Protein AF-A0A965MT21-F1 (afdb_monomer_lite)

Radius of gyration: 46.54 Å; chains: 1; bounding box: 89×91×134 Å

Structure (mmCIF, N/CA/C/O backbone):
data_AF-A0A965MT21-F1
#
_entry.id   AF-A0A965MT21-F1
#
loop_
_atom_site.group_PDB
_atom_site.id
_atom_site.type_symbol
_atom_site.label_atom_id
_atom_site.label_alt_id
_atom_site.label_comp_id
_atom_site.label_asym_id
_atom_site.label_entity_id
_atom_site.label_seq_id
_atom_site.pdbx_PDB_ins_code
_atom_site.Cartn_x
_atom_site.Cartn_y
_atom_site.Cartn_z
_atom_site.occupancy
_atom_site.B_iso_or_equiv
_atom_site.auth_seq_id
_atom_site.auth_comp_id
_atom_site.auth_asym_id
_atom_site.auth_atom_id
_atom_site.pdbx_PDB_model_num
ATOM 1 N N . MET A 1 1 ? 8.706 -25.242 -20.017 1.00 60.00 1 MET A N 1
ATOM 2 C CA . MET A 1 1 ? 10.142 -25.584 -19.906 1.00 60.00 1 MET A CA 1
ATOM 3 C C . MET A 1 1 ? 10.644 -25.049 -18.579 1.00 60.00 1 MET A C 1
ATOM 5 O O . MET A 1 1 ? 10.344 -23.902 -18.275 1.00 60.00 1 MET A O 1
ATOM 9 N N . SER A 1 2 ? 11.317 -25.863 -17.765 1.00 84.12 2 SER A N 1
ATOM 10 C CA . SER A 1 2 ? 11.878 -25.395 -16.492 1.00 84.12 2 SER A CA 1
ATOM 11 C C . SER A 1 2 ? 13.007 -24.391 -16.743 1.00 84.12 2 SER A C 1
ATOM 13 O O . SER A 1 2 ? 13.694 -24.459 -17.763 1.00 84.12 2 SER A O 1
ATOM 15 N N . THR A 1 3 ? 13.220 -23.467 -15.808 1.00 81.44 3 THR A N 1
ATOM 16 C CA . THR A 1 3 ? 14.327 -22.494 -15.850 1.00 81.44 3 THR A CA 1
ATOM 17 C C . THR A 1 3 ? 15.685 -23.184 -16.013 1.00 81.44 3 THR A C 1
ATOM 19 O O . THR A 1 3 ? 16.523 -22.728 -16.786 1.00 81.44 3 THR A O 1
ATOM 22 N N . ALA A 1 4 ? 15.857 -24.353 -15.390 1.00 80.88 4 ALA A N 1
ATOM 23 C CA . ALA A 1 4 ? 17.034 -25.205 -15.547 1.00 80.88 4 ALA A CA 1
ATOM 24 C C . ALA A 1 4 ? 17.259 -25.678 -16.998 1.00 80.88 4 ALA A C 1
ATOM 26 O O . ALA A 1 4 ? 18.392 -25.681 -17.475 1.00 80.88 4 ALA A O 1
ATOM 27 N N . ALA A 1 5 ? 16.192 -26.025 -17.727 1.00 85.69 5 ALA A N 1
ATOM 28 C CA . ALA A 1 5 ? 16.299 -26.452 -19.122 1.00 85.69 5 ALA A CA 1
ATOM 29 C C . ALA A 1 5 ? 16.728 -25.299 -20.047 1.00 85.69 5 ALA A C 1
ATOM 31 O O . ALA A 1 5 ? 17.501 -25.511 -20.976 1.00 85.69 5 ALA A O 1
ATOM 32 N N . ILE A 1 6 ? 16.273 -24.073 -19.771 1.00 84.56 6 ILE A N 1
ATOM 33 C CA . ILE A 1 6 ? 16.657 -22.883 -20.547 1.00 84.56 6 ILE A CA 1
ATOM 34 C C . ILE A 1 6 ? 18.143 -22.562 -20.329 1.00 84.56 6 ILE A C 1
ATOM 36 O O . ILE A 1 6 ? 18.872 -22.351 -21.296 1.00 84.56 6 ILE A O 1
ATOM 40 N N . ILE A 1 7 ? 18.611 -22.594 -19.077 1.00 88.06 7 ILE A N 1
ATOM 41 C CA . ILE A 1 7 ? 20.018 -22.330 -18.734 1.00 88.06 7 ILE A CA 1
ATOM 42 C C . ILE A 1 7 ? 20.950 -23.356 -19.398 1.00 88.06 7 ILE A C 1
ATOM 44 O O . ILE A 1 7 ? 21.974 -22.976 -19.965 1.00 88.06 7 ILE A O 1
ATOM 48 N N . ALA A 1 8 ? 20.577 -24.640 -19.392 1.00 91.38 8 ALA A N 1
ATOM 49 C CA . ALA A 1 8 ? 21.372 -25.697 -20.015 1.00 91.38 8 ALA A CA 1
ATOM 50 C C . ALA A 1 8 ? 21.534 -25.496 -21.533 1.00 91.38 8 ALA A C 1
ATOM 52 O O . ALA A 1 8 ? 22.636 -25.633 -22.062 1.00 91.38 8 ALA A O 1
ATOM 53 N N . ILE A 1 9 ? 20.460 -25.115 -22.232 1.00 91.62 9 ILE A N 1
ATOM 54 C CA . ILE A 1 9 ? 20.494 -24.875 -23.683 1.00 91.62 9 ILE A CA 1
ATOM 55 C C . ILE A 1 9 ? 21.405 -23.687 -24.019 1.00 91.62 9 ILE A C 1
ATOM 57 O O . ILE A 1 9 ? 22.224 -23.780 -24.935 1.00 91.62 9 ILE A O 1
ATOM 61 N N . VAL A 1 10 ? 21.308 -22.591 -23.260 1.00 90.50 10 VAL A N 1
ATOM 62 C CA . VAL A 1 10 ? 22.138 -21.395 -23.476 1.00 90.50 10 VAL A CA 1
ATOM 63 C C . VAL A 1 10 ? 23.619 -21.694 -23.227 1.00 90.50 10 VAL A C 1
ATOM 65 O O . VAL A 1 10 ? 24.468 -21.278 -24.017 1.00 90.50 10 VAL A O 1
ATOM 68 N N . ALA A 1 11 ? 23.940 -22.464 -22.183 1.00 92.38 11 ALA A N 1
ATOM 69 C CA . ALA A 1 11 ? 25.315 -22.859 -21.884 1.00 92.38 11 ALA A CA 1
ATOM 70 C C . ALA A 1 11 ? 25.928 -23.717 -23.005 1.00 92.38 11 ALA A C 1
ATOM 72 O O . ALA A 1 11 ? 27.050 -23.459 -23.439 1.00 92.38 11 ALA A O 1
ATOM 73 N N . ILE A 1 12 ? 25.177 -24.692 -23.526 1.00 93.12 12 ILE A N 1
ATOM 74 C CA . ILE A 1 12 ? 25.634 -25.549 -24.630 1.00 93.12 12 ILE A CA 1
ATOM 75 C C . ILE A 1 12 ? 25.856 -24.720 -25.900 1.00 93.12 12 ILE A C 1
ATOM 77 O O . ILE A 1 12 ? 26.895 -24.856 -26.548 1.00 93.12 12 ILE A O 1
ATOM 81 N N . ALA A 1 13 ? 24.928 -23.818 -26.233 1.00 93.19 13 ALA A N 1
ATOM 82 C CA . ALA A 1 13 ? 25.060 -22.949 -27.400 1.00 93.19 13 ALA A CA 1
ATOM 83 C C . ALA A 1 13 ? 26.314 -22.059 -27.322 1.00 93.19 13 ALA A C 1
ATOM 85 O O . ALA A 1 13 ? 27.030 -21.922 -28.315 1.00 93.19 13 ALA A O 1
ATOM 86 N N . ALA A 1 14 ? 26.623 -21.509 -26.143 1.00 92.62 14 ALA A N 1
ATOM 87 C CA . ALA A 1 14 ? 27.811 -20.684 -25.930 1.00 92.62 14 ALA A CA 1
ATOM 88 C C . ALA A 1 14 ? 29.120 -21.475 -26.109 1.00 92.62 14 ALA A C 1
ATOM 90 O O . ALA A 1 14 ? 30.053 -20.983 -26.744 1.00 92.62 14 ALA A O 1
ATOM 91 N N . VAL A 1 15 ? 29.181 -22.715 -25.610 1.00 93.94 15 VAL A N 1
ATOM 92 C CA . VAL A 1 15 ? 30.356 -23.590 -25.771 1.00 93.94 15 VAL A CA 1
ATOM 93 C C . VAL A 1 15 ? 30.574 -23.957 -27.239 1.00 93.94 15 VAL A C 1
ATOM 95 O O . VAL A 1 15 ? 31.701 -23.889 -27.729 1.00 93.94 15 VAL A O 1
ATOM 98 N N . VAL A 1 16 ? 29.503 -24.293 -27.962 1.00 94.38 16 VAL A N 1
ATOM 99 C CA . VAL A 1 16 ? 29.578 -24.632 -29.392 1.00 94.38 16 VAL A CA 1
ATOM 100 C C . VAL A 1 16 ? 30.053 -23.431 -30.213 1.00 94.38 16 VAL A C 1
ATOM 102 O O . VAL A 1 16 ? 30.950 -23.574 -31.042 1.00 94.38 16 VAL A O 1
ATOM 105 N N . LEU A 1 17 ? 29.524 -22.234 -29.947 1.00 92.56 17 LEU A N 1
ATOM 106 C CA . LEU A 1 17 ? 29.975 -21.000 -30.600 1.00 92.56 17 LEU A CA 1
ATOM 107 C C . LEU A 1 17 ? 31.445 -20.691 -30.299 1.00 92.56 17 LEU A C 1
ATOM 109 O O . LEU A 1 17 ? 32.203 -20.390 -31.220 1.00 92.56 17 LEU A O 1
ATOM 113 N N . GLY A 1 18 ? 31.868 -20.828 -29.039 1.00 91.69 18 GLY A N 1
ATOM 114 C CA . GLY A 1 18 ? 33.267 -20.659 -28.646 1.00 91.69 18 GLY A CA 1
ATOM 115 C C . GLY A 1 18 ? 34.199 -21.625 -29.382 1.00 91.69 18 GLY A C 1
ATOM 116 O O . GLY A 1 18 ? 35.224 -21.208 -29.921 1.00 91.69 18 GLY A O 1
ATOM 117 N N . ALA A 1 19 ? 33.811 -22.897 -29.492 1.00 90.19 19 ALA A N 1
ATOM 118 C CA . ALA A 1 19 ? 34.578 -23.902 -30.223 1.00 90.19 19 ALA A CA 1
ATOM 119 C C . ALA A 1 19 ? 34.688 -23.575 -31.723 1.00 90.19 19 ALA A C 1
ATOM 121 O O . ALA A 1 19 ? 35.772 -23.681 -32.296 1.00 90.19 19 ALA A O 1
ATOM 122 N N . ILE A 1 20 ? 33.603 -23.114 -32.357 1.00 89.56 20 ILE A N 1
ATOM 123 C CA . ILE A 1 20 ? 33.613 -22.706 -33.771 1.00 89.56 20 ILE A CA 1
ATOM 124 C C . ILE A 1 20 ? 34.568 -21.525 -33.991 1.00 89.56 20 ILE A C 1
ATOM 126 O O . ILE A 1 20 ? 35.358 -21.541 -34.938 1.00 89.56 20 ILE A O 1
ATOM 130 N N . VAL A 1 21 ? 34.551 -20.521 -33.111 1.00 88.69 21 VAL A N 1
ATOM 131 C CA . VAL A 1 21 ? 35.457 -19.363 -33.203 1.00 88.69 21 VAL A CA 1
ATOM 132 C C . VAL A 1 21 ? 36.919 -19.794 -33.052 1.00 88.69 21 VAL A C 1
ATOM 134 O O . VAL A 1 21 ? 37.765 -19.384 -33.844 1.00 88.69 21 VAL A O 1
ATOM 137 N N . VAL A 1 22 ? 37.236 -20.673 -32.100 1.00 83.56 22 VAL A N 1
ATOM 138 C CA . VAL A 1 22 ? 38.608 -21.178 -31.914 1.00 83.56 22 VAL A CA 1
ATOM 139 C C . VAL A 1 22 ? 39.080 -21.983 -33.129 1.00 83.56 22 VAL A C 1
ATOM 141 O O . VAL A 1 22 ? 40.189 -21.777 -33.616 1.00 83.56 22 VAL A O 1
ATOM 144 N N . VAL A 1 23 ? 38.237 -22.861 -33.678 1.00 82.50 23 VAL A N 1
ATOM 145 C CA . VAL A 1 23 ? 38.596 -23.688 -34.844 1.00 82.50 23 VAL A CA 1
ATOM 146 C C . VAL A 1 23 ? 38.789 -22.842 -36.106 1.00 82.50 23 VAL A C 1
ATOM 148 O O . VAL A 1 23 ? 39.703 -23.096 -36.893 1.00 82.50 23 VAL A O 1
ATOM 151 N N . THR A 1 24 ? 37.951 -21.826 -36.310 1.00 77.62 24 THR A N 1
ATOM 152 C CA . THR A 1 24 ? 38.040 -20.939 -37.482 1.00 77.62 24 THR A CA 1
ATOM 153 C C . THR A 1 24 ? 39.238 -19.993 -37.402 1.00 77.62 24 THR A C 1
ATOM 155 O O . THR A 1 24 ? 39.913 -19.790 -38.410 1.00 77.62 24 THR A O 1
ATOM 158 N N . THR A 1 25 ? 39.565 -19.482 -36.213 1.00 74.50 25 THR A N 1
ATOM 159 C CA . THR A 1 25 ? 40.727 -18.599 -36.004 1.00 74.50 25 THR A CA 1
ATOM 160 C C . THR A 1 25 ? 42.055 -19.358 -36.019 1.00 74.50 25 THR A C 1
ATOM 162 O O . THR A 1 25 ? 43.031 -18.867 -36.586 1.00 74.50 25 THR A O 1
ATOM 165 N N . ALA A 1 26 ? 42.103 -20.592 -35.504 1.00 70.19 26 ALA A N 1
ATOM 166 C CA . ALA A 1 26 ? 43.306 -21.427 -35.549 1.00 70.19 26 ALA A CA 1
ATOM 167 C C . ALA A 1 26 ? 43.759 -21.740 -36.989 1.00 70.19 26 ALA A C 1
ATOM 169 O O . ALA A 1 26 ? 44.959 -21.769 -37.270 1.00 70.19 26 ALA A O 1
ATOM 170 N N . ARG A 1 27 ? 42.812 -21.900 -37.926 1.00 63.53 27 ARG A N 1
ATOM 171 C CA . ARG A 1 27 ? 43.091 -22.183 -39.347 1.00 63.53 27 ARG A CA 1
ATOM 172 C C . ARG A 1 27 ? 43.711 -21.017 -40.128 1.00 63.53 27 ARG A C 1
ATOM 174 O O . ARG A 1 27 ? 44.218 -21.247 -41.218 1.00 63.53 27 ARG A O 1
ATOM 181 N N . GLN A 1 28 ? 43.701 -19.790 -39.607 1.00 59.22 28 GLN A N 1
ATOM 182 C CA . GLN A 1 28 ? 44.255 -18.621 -40.310 1.00 59.22 28 GLN A CA 1
ATOM 183 C C . GLN A 1 28 ? 45.739 -18.344 -40.006 1.00 59.22 28 GLN A C 1
ATOM 185 O O . GLN A 1 28 ? 46.295 -17.371 -40.509 1.00 59.22 28 GLN A O 1
ATOM 190 N N . THR A 1 29 ? 46.414 -19.182 -39.210 1.00 56.38 29 THR A N 1
ATOM 191 C CA . THR A 1 29 ? 47.774 -18.883 -38.717 1.00 56.38 29 THR A CA 1
ATOM 192 C C . THR A 1 29 ? 48.935 -19.326 -39.622 1.00 56.38 29 THR A C 1
ATOM 194 O O . THR A 1 29 ? 50.094 -19.167 -39.236 1.00 56.38 29 THR A O 1
ATOM 197 N N . ASP A 1 30 ? 48.672 -19.781 -40.851 1.00 56.00 30 ASP A N 1
ATOM 198 C CA . ASP A 1 30 ? 49.710 -20.271 -41.779 1.00 56.00 30 ASP A CA 1
ATOM 199 C C . ASP A 1 30 ? 50.610 -19.182 -42.404 1.00 56.00 30 ASP A C 1
ATOM 201 O O . ASP A 1 30 ? 51.514 -19.498 -43.178 1.00 56.00 30 ASP A O 1
ATOM 205 N N . VAL A 1 31 ? 50.439 -17.903 -42.048 1.00 58.56 31 VAL A N 1
ATOM 206 C CA . VAL A 1 31 ? 51.314 -16.815 -42.518 1.00 58.56 31 VAL A CA 1
ATOM 207 C C . VAL A 1 31 ? 51.896 -16.052 -41.330 1.00 58.56 31 VAL A C 1
ATOM 209 O O . VAL A 1 31 ? 51.449 -14.968 -40.962 1.00 58.56 31 VAL A O 1
ATOM 212 N N . ARG A 1 32 ? 52.921 -16.633 -40.699 1.00 56.41 32 ARG A N 1
ATOM 213 C CA . ARG A 1 32 ? 53.763 -15.920 -39.730 1.00 56.41 32 ARG A CA 1
ATOM 214 C C . ARG A 1 32 ? 54.901 -15.211 -40.463 1.00 56.41 32 ARG A C 1
ATOM 216 O O . ARG A 1 32 ? 55.914 -15.825 -40.779 1.00 56.41 32 ARG A O 1
ATOM 223 N N . GLY A 1 33 ? 54.726 -13.910 -40.675 1.00 57.09 33 GLY A N 1
ATOM 224 C CA . GLY A 1 33 ? 55.797 -12.982 -41.044 1.00 57.09 33 GLY A CA 1
ATOM 225 C C . GLY A 1 33 ? 55.883 -12.655 -42.535 1.00 57.09 33 GLY A C 1
ATOM 226 O O . GLY A 1 33 ? 55.754 -13.524 -43.398 1.00 57.09 33 GLY A O 1
ATOM 227 N N . ALA A 1 34 ? 56.134 -11.378 -42.831 1.00 48.72 34 ALA A N 1
ATOM 228 C CA . ALA A 1 34 ? 56.473 -10.909 -44.169 1.00 48.72 34 ALA A CA 1
ATOM 229 C C . ALA A 1 34 ? 57.743 -11.638 -44.649 1.00 48.72 34 ALA A C 1
ATOM 231 O O . ALA A 1 34 ? 58.830 -11.405 -44.128 1.00 48.72 34 ALA A O 1
ATOM 232 N N . GLY A 1 35 ? 57.580 -12.575 -45.590 1.00 61.88 35 GLY A N 1
ATOM 233 C CA . GLY A 1 35 ? 58.665 -13.385 -46.164 1.00 61.88 35 GLY A CA 1
ATOM 234 C C . GLY A 1 35 ? 58.489 -14.905 -46.045 1.00 61.88 35 GLY A C 1
ATOM 235 O O . GLY A 1 35 ? 59.203 -15.654 -46.713 1.00 61.88 35 GLY A O 1
ATOM 236 N N . ALA A 1 36 ? 57.530 -15.400 -45.256 1.00 66.31 36 ALA A N 1
ATOM 237 C CA . ALA A 1 36 ? 57.257 -16.835 -45.176 1.00 66.31 36 ALA A CA 1
ATOM 238 C C . ALA A 1 36 ? 56.254 -17.269 -46.262 1.00 66.31 36 ALA A C 1
ATOM 240 O O . ALA A 1 36 ? 55.045 -17.098 -46.123 1.00 66.31 36 ALA A O 1
ATOM 241 N N . LEU A 1 37 ? 56.757 -17.850 -47.357 1.00 71.88 37 LEU A N 1
ATOM 242 C CA . LEU A 1 37 ? 55.916 -18.493 -48.373 1.00 71.88 37 LEU A CA 1
ATOM 243 C C . LEU A 1 37 ? 55.268 -19.765 -47.806 1.00 71.88 37 LEU A C 1
ATOM 245 O O . LEU A 1 37 ? 55.940 -20.574 -47.156 1.00 71.88 37 LEU A O 1
ATOM 249 N N . SER A 1 38 ? 53.977 -19.963 -48.093 1.00 73.56 38 SER A N 1
ATOM 250 C CA . SER A 1 38 ? 53.234 -21.148 -47.651 1.00 73.56 38 SER A CA 1
ATOM 251 C C . SER A 1 38 ? 53.890 -22.445 -48.155 1.00 73.56 38 SER A C 1
ATOM 253 O O . SER A 1 38 ? 54.534 -22.472 -49.213 1.00 73.56 38 SER A O 1
ATOM 255 N N . ARG A 1 39 ? 53.717 -23.554 -47.416 1.00 72.50 39 ARG A N 1
ATOM 256 C CA . ARG A 1 39 ? 54.221 -24.881 -47.834 1.00 72.50 39 ARG A CA 1
ATOM 257 C C . ARG A 1 39 ? 53.724 -25.271 -49.225 1.00 72.50 39 ARG A C 1
ATOM 259 O O . ARG A 1 39 ? 54.474 -25.880 -49.986 1.00 72.50 39 ARG A O 1
ATOM 266 N N . GLU A 1 40 ? 52.498 -24.884 -49.557 1.00 77.94 40 GLU A N 1
ATOM 267 C CA . GLU A 1 40 ? 51.892 -25.159 -50.856 1.00 77.94 40 GLU A CA 1
ATOM 268 C C . GLU A 1 40 ? 52.565 -24.351 -51.972 1.00 77.94 40 GLU A C 1
ATOM 270 O O . GLU A 1 40 ? 52.894 -24.904 -53.022 1.00 77.94 40 GLU A O 1
ATOM 275 N N . THR A 1 41 ? 52.886 -23.078 -51.713 1.00 77.19 41 THR A N 1
ATOM 276 C CA . THR A 1 41 ? 53.641 -22.228 -52.646 1.00 77.19 41 THR A CA 1
ATOM 277 C C . THR A 1 41 ? 55.022 -22.819 -52.931 1.00 77.19 41 THR A C 1
ATOM 279 O O . THR A 1 41 ? 55.367 -23.010 -54.092 1.00 77.19 41 THR A O 1
ATOM 282 N N . ARG A 1 42 ? 55.777 -23.225 -51.897 1.00 76.81 42 ARG A N 1
ATOM 283 C CA . ARG A 1 42 ? 57.105 -23.854 -52.072 1.00 76.81 42 ARG A CA 1
ATOM 284 C C . ARG A 1 42 ? 57.051 -25.177 -52.838 1.00 76.81 42 ARG A C 1
ATOM 286 O O . ARG A 1 42 ? 57.968 -25.493 -53.592 1.00 76.81 42 ARG A O 1
ATOM 293 N N . LYS A 1 43 ? 56.000 -25.977 -52.643 1.00 79.50 43 LYS A N 1
ATOM 294 C CA . LYS A 1 43 ? 55.831 -27.266 -53.329 1.00 79.50 43 LYS A CA 1
ATOM 295 C C . LYS A 1 43 ? 55.517 -27.088 -54.816 1.00 79.50 43 LYS A C 1
ATOM 297 O O . LYS A 1 43 ? 55.994 -27.888 -55.619 1.00 79.50 43 LYS A O 1
ATOM 302 N N . ARG A 1 44 ? 54.737 -26.061 -55.177 1.00 77.38 44 ARG A N 1
ATOM 303 C CA . ARG A 1 44 ? 54.486 -25.704 -56.582 1.00 77.38 44 ARG A CA 1
ATOM 304 C C . ARG A 1 44 ? 55.735 -25.147 -57.251 1.00 77.38 44 ARG A C 1
ATOM 306 O O . ARG A 1 44 ? 56.059 -25.591 -58.343 1.00 77.38 44 ARG A O 1
ATOM 313 N N . ASP A 1 45 ? 56.462 -24.273 -56.561 1.00 76.00 45 ASP A N 1
ATOM 314 C CA . ASP A 1 45 ? 57.685 -23.658 -57.086 1.00 76.00 45 ASP A CA 1
ATOM 315 C C . ASP A 1 45 ? 58.782 -24.706 -57.335 1.00 76.00 45 ASP A C 1
ATOM 317 O O . ASP A 1 45 ? 59.409 -24.733 -58.385 1.00 76.00 45 ASP A O 1
ATOM 321 N N . ARG A 1 46 ? 58.914 -25.699 -56.441 1.00 76.19 46 ARG A N 1
ATOM 322 C CA . ARG A 1 46 ? 59.840 -26.833 -56.625 1.00 76.19 46 ARG A CA 1
ATOM 323 C C . ARG A 1 46 ? 59.516 -27.714 -57.840 1.00 76.19 46 ARG A C 1
ATOM 325 O O . ARG A 1 46 ? 60.386 -28.443 -58.306 1.00 76.19 46 ARG A O 1
ATOM 332 N N . LYS A 1 47 ? 58.267 -27.705 -58.311 1.00 69.88 47 LYS A N 1
ATOM 333 C CA . LYS A 1 47 ? 57.832 -28.449 -59.503 1.00 69.88 47 LYS A CA 1
ATOM 334 C C . LYS A 1 47 ? 57.859 -27.601 -60.775 1.00 69.88 47 LYS A C 1
ATOM 336 O O . LYS A 1 47 ? 57.699 -28.164 -61.854 1.00 69.88 47 LYS A O 1
ATOM 341 N N . ALA A 1 48 ? 58.041 -26.286 -60.665 1.00 68.69 48 ALA A N 1
ATOM 342 C CA . ALA A 1 48 ? 58.122 -25.405 -61.815 1.00 68.69 48 ALA A CA 1
ATOM 343 C C . ALA A 1 48 ? 59.494 -25.565 -62.482 1.00 68.69 48 ALA A C 1
ATOM 345 O O . ALA A 1 48 ? 60.529 -25.218 -61.919 1.00 68.69 48 ALA A O 1
ATOM 346 N N . THR A 1 49 ? 59.514 -26.121 -63.690 1.00 63.56 49 THR A N 1
ATOM 347 C CA . THR A 1 49 ? 60.710 -26.145 -64.537 1.00 63.56 49 THR A CA 1
ATOM 348 C C . THR A 1 49 ? 60.745 -24.825 -65.300 1.00 63.56 49 THR A C 1
ATOM 350 O O . THR A 1 49 ? 60.025 -24.648 -66.280 1.00 63.56 49 THR A O 1
ATOM 353 N N . VAL A 1 50 ? 61.518 -23.854 -64.808 1.00 61.66 50 VAL A N 1
ATOM 354 C CA . VAL A 1 50 ? 61.709 -22.571 -65.499 1.00 61.66 50 VAL A CA 1
ATOM 355 C C . VAL A 1 50 ? 62.622 -22.820 -66.700 1.00 61.66 50 VAL A C 1
ATOM 357 O O . VAL A 1 50 ? 63.800 -23.125 -66.533 1.00 61.66 50 VAL A O 1
ATOM 360 N N . GLY A 1 51 ? 62.071 -22.745 -67.911 1.00 59.97 51 GLY A N 1
ATOM 361 C CA . GLY A 1 51 ? 62.848 -22.848 -69.145 1.00 59.97 51 GLY A CA 1
ATOM 362 C C . GLY A 1 51 ? 63.752 -21.627 -69.333 1.00 59.97 51 GLY A C 1
ATOM 363 O O . GLY A 1 51 ? 63.293 -20.490 -69.228 1.00 59.97 51 GLY A O 1
ATOM 364 N N . THR A 1 52 ? 65.026 -21.861 -69.653 1.00 59.56 52 THR A N 1
ATOM 365 C CA . THR A 1 52 ? 66.097 -20.855 -69.827 1.00 59.56 52 THR A CA 1
ATOM 366 C C . THR A 1 52 ? 65.907 -19.917 -71.031 1.00 59.56 52 THR A C 1
ATOM 368 O O . THR A 1 52 ? 66.807 -19.163 -71.378 1.00 59.56 52 THR A O 1
ATOM 371 N N . THR A 1 53 ? 64.757 -19.967 -71.702 1.00 59.94 53 THR A N 1
ATOM 372 C CA . THR A 1 53 ? 64.440 -19.172 -72.900 1.00 59.94 53 THR A CA 1
ATOM 373 C C . THR A 1 53 ? 63.584 -17.944 -72.605 1.00 59.94 53 THR A C 1
ATOM 375 O O . THR A 1 53 ? 63.193 -17.239 -73.530 1.00 59.94 53 THR A O 1
ATOM 378 N N . THR A 1 54 ? 63.258 -17.688 -71.338 1.00 63.72 54 THR A N 1
ATOM 379 C CA . THR A 1 54 ? 62.447 -16.531 -70.943 1.00 63.72 54 THR A CA 1
ATOM 380 C C . THR A 1 54 ? 63.358 -15.496 -70.310 1.00 63.72 54 THR A C 1
ATOM 382 O O . THR A 1 54 ? 64.064 -15.822 -69.355 1.00 63.72 54 THR A O 1
ATOM 385 N N . ALA A 1 55 ? 63.343 -14.277 -70.855 1.00 66.75 55 ALA A N 1
ATOM 386 C CA . ALA A 1 55 ? 64.176 -13.179 -70.385 1.00 66.75 55 ALA A CA 1
ATOM 387 C C . ALA A 1 55 ? 64.061 -13.033 -68.864 1.00 66.75 55 ALA A C 1
ATOM 389 O O . ALA A 1 55 ? 62.957 -13.043 -68.305 1.00 66.75 55 ALA A O 1
ATOM 390 N N . THR A 1 56 ? 65.199 -12.931 -68.183 1.00 73.56 56 THR A N 1
ATOM 391 C CA . THR A 1 56 ? 65.191 -12.737 -66.732 1.00 73.56 56 THR A CA 1
ATOM 392 C C . THR A 1 56 ? 64.508 -11.408 -66.402 1.00 73.56 56 THR A C 1
ATOM 394 O O . THR A 1 56 ? 64.556 -10.468 -67.191 1.00 73.56 56 THR A O 1
ATOM 397 N N . GLY A 1 57 ? 63.872 -11.277 -65.231 1.00 68.88 57 GLY A N 1
ATOM 398 C CA . GLY A 1 57 ? 63.225 -10.008 -64.847 1.00 68.88 57 GLY A CA 1
ATOM 399 C C . GLY A 1 57 ? 64.171 -8.802 -64.956 1.00 68.88 57 GLY A C 1
ATOM 400 O O . GLY A 1 57 ? 63.748 -7.718 -65.333 1.00 68.88 57 GLY A O 1
ATOM 401 N N . ARG A 1 58 ? 65.477 -9.024 -64.751 1.00 71.69 58 ARG A N 1
ATOM 402 C CA . ARG A 1 58 ? 66.541 -8.039 -64.994 1.00 71.69 58 ARG A CA 1
ATOM 403 C C . ARG A 1 58 ? 66.744 -7.685 -66.466 1.00 71.69 58 ARG A C 1
ATOM 405 O O . ARG A 1 58 ? 66.998 -6.526 -66.758 1.00 71.69 58 ARG A O 1
ATOM 412 N N . GLU A 1 59 ? 66.662 -8.647 -67.377 1.00 71.94 59 GLU A N 1
ATOM 413 C CA . GLU A 1 59 ? 66.732 -8.395 -68.822 1.00 71.94 59 GLU A CA 1
ATOM 414 C C . GLU A 1 59 ? 65.495 -7.652 -69.323 1.00 71.94 59 GLU A C 1
ATOM 416 O O . GLU A 1 59 ? 65.618 -6.783 -70.178 1.00 71.94 59 GLU A O 1
ATOM 421 N N . VAL A 1 60 ? 64.318 -7.932 -68.755 1.00 71.62 60 VAL A N 1
ATOM 422 C CA . VAL A 1 60 ? 63.087 -7.190 -69.063 1.00 71.62 60 VAL A CA 1
ATOM 423 C C . VAL A 1 60 ? 63.176 -5.751 -68.549 1.00 71.62 60 VAL A C 1
ATOM 425 O O . VAL A 1 60 ? 62.838 -4.824 -69.279 1.00 71.62 60 VAL A O 1
ATOM 428 N N . GLU A 1 61 ? 63.692 -5.541 -67.335 1.00 68.88 61 GLU A N 1
ATOM 429 C CA . GLU A 1 61 ? 63.936 -4.200 -66.784 1.00 68.88 61 GLU A CA 1
ATOM 430 C C . GLU A 1 61 ? 65.012 -3.436 -67.577 1.00 68.88 61 GLU A C 1
ATOM 432 O O . GLU A 1 61 ? 64.848 -2.248 -67.844 1.00 68.88 61 GLU A O 1
ATOM 437 N N . ALA A 1 62 ? 66.080 -4.112 -68.019 1.00 71.50 62 ALA A N 1
ATOM 438 C CA . ALA A 1 62 ? 67.126 -3.522 -68.859 1.00 71.50 62 ALA A CA 1
ATOM 439 C C . ALA A 1 62 ? 66.647 -3.225 -70.293 1.00 71.50 62 ALA A C 1
ATOM 441 O O . ALA A 1 62 ? 67.068 -2.242 -70.896 1.00 71.50 62 ALA A O 1
ATOM 442 N N . ALA A 1 63 ? 65.739 -4.035 -70.845 1.00 67.75 63 ALA A N 1
ATOM 443 C CA . ALA A 1 63 ? 65.088 -3.750 -72.123 1.00 67.75 63 ALA A CA 1
ATOM 444 C C . ALA A 1 63 ? 64.074 -2.599 -72.004 1.00 67.75 63 ALA A C 1
ATOM 446 O O . ALA A 1 63 ? 63.907 -1.824 -72.941 1.00 67.75 63 ALA A O 1
ATOM 447 N N . ALA A 1 64 ? 63.425 -2.458 -70.844 1.00 63.22 64 ALA A N 1
ATOM 448 C CA . ALA A 1 64 ? 62.507 -1.364 -70.545 1.00 63.22 64 ALA A CA 1
ATOM 449 C C . ALA A 1 64 ? 63.221 -0.054 -70.155 1.00 63.22 64 ALA A C 1
ATOM 451 O O . ALA A 1 64 ? 62.589 1.002 -70.166 1.00 63.22 64 ALA A O 1
ATOM 452 N N . SER A 1 65 ? 64.529 -0.080 -69.857 1.00 62.72 65 SER A N 1
ATOM 453 C CA . SER A 1 65 ? 65.309 1.105 -69.465 1.00 62.72 65 SER A CA 1
ATOM 454 C C . SER A 1 65 ? 65.716 2.016 -70.633 1.00 62.72 65 SER A C 1
ATOM 456 O O . SER A 1 65 ? 66.617 2.844 -70.492 1.00 62.72 65 SER A O 1
ATOM 458 N N . THR A 1 66 ? 65.083 1.894 -71.801 1.00 63.62 66 THR A N 1
ATOM 459 C CA . THR A 1 66 ? 65.223 2.868 -72.891 1.00 63.62 66 THR A CA 1
ATOM 460 C C . THR A 1 66 ? 64.652 4.228 -72.483 1.00 63.62 66 THR A C 1
ATOM 462 O O . THR A 1 66 ? 63.478 4.355 -72.152 1.00 63.62 66 THR A O 1
ATOM 465 N N . THR A 1 67 ? 65.475 5.275 -72.571 1.00 60.88 67 THR A N 1
ATOM 466 C CA . THR A 1 67 ? 65.154 6.682 -72.251 1.00 60.88 67 THR A CA 1
ATOM 467 C C . THR A 1 67 ? 64.182 7.356 -73.226 1.00 60.88 67 THR A C 1
ATOM 469 O O . THR A 1 67 ? 63.853 8.533 -73.066 1.00 60.88 67 THR A O 1
ATOM 472 N N . THR A 1 68 ? 63.673 6.636 -74.224 1.00 65.12 68 THR A N 1
ATOM 473 C CA . THR A 1 68 ? 62.616 7.119 -75.115 1.00 65.12 68 THR A CA 1
ATOM 474 C C . THR A 1 68 ? 61.259 6.950 -74.446 1.00 65.12 68 THR A C 1
ATOM 476 O O . THR A 1 68 ? 60.550 5.969 -74.667 1.00 65.12 68 THR A O 1
ATOM 479 N N . LEU A 1 69 ? 60.890 7.930 -73.622 1.00 63.00 69 LEU A N 1
ATOM 480 C CA . LEU A 1 69 ? 59.513 8.112 -73.174 1.00 63.00 69 LEU A CA 1
ATOM 481 C C . LEU A 1 69 ? 58.625 8.318 -74.407 1.00 63.00 69 LEU A C 1
ATOM 483 O O . LEU A 1 69 ? 58.610 9.398 -75.000 1.00 63.00 69 LEU A O 1
ATOM 487 N N . VAL A 1 70 ? 57.868 7.291 -74.793 1.00 66.75 70 VAL A N 1
ATOM 488 C CA . VAL A 1 70 ? 56.736 7.472 -75.702 1.00 66.75 70 VAL A CA 1
ATOM 489 C C . VAL A 1 70 ? 55.751 8.370 -74.964 1.00 66.75 70 VAL A C 1
ATOM 491 O O . VAL A 1 70 ? 55.079 7.938 -74.028 1.00 66.75 70 VAL A O 1
ATOM 494 N N . LYS A 1 71 ? 55.711 9.653 -75.336 1.00 66.69 71 LYS A N 1
ATOM 495 C CA . LYS A 1 71 ? 54.717 10.591 -74.819 1.00 66.69 71 LYS A CA 1
ATOM 496 C C . LYS A 1 71 ? 53.356 10.047 -75.235 1.00 66.69 71 LYS A C 1
ATOM 498 O O . LYS A 1 71 ? 53.015 10.097 -76.415 1.00 66.69 71 LYS A O 1
ATOM 503 N N . ALA A 1 72 ? 52.619 9.485 -74.278 1.00 68.81 72 ALA A N 1
ATOM 504 C CA . ALA A 1 72 ? 51.245 9.069 -74.499 1.00 68.81 72 ALA A CA 1
ATOM 505 C C . ALA A 1 72 ? 50.502 10.241 -75.154 1.00 68.81 72 ALA A C 1
ATOM 507 O O . ALA A 1 72 ? 50.620 11.382 -74.690 1.00 68.81 72 ALA A O 1
ATOM 508 N N . ALA A 1 73 ? 49.817 9.973 -76.271 1.00 71.62 73 ALA A N 1
ATOM 509 C CA . ALA A 1 73 ? 49.002 10.980 -76.936 1.00 71.62 73 ALA A CA 1
ATOM 510 C C . ALA A 1 73 ? 48.084 11.628 -75.886 1.00 71.62 73 ALA A C 1
ATOM 512 O O . ALA A 1 73 ? 47.616 10.911 -74.996 1.00 71.62 73 ALA A O 1
ATOM 513 N N . PRO A 1 74 ? 47.874 12.957 -75.927 1.00 68.00 74 PRO A N 1
ATOM 514 C CA . PRO A 1 74 ? 47.050 13.635 -74.939 1.00 68.00 74 PRO A CA 1
ATOM 515 C C . PRO A 1 74 ? 45.652 13.018 -74.974 1.00 68.00 74 PRO A C 1
ATOM 517 O O . PRO A 1 74 ? 44.878 13.262 -75.894 1.00 68.00 74 PRO A O 1
ATOM 520 N N . ALA A 1 75 ? 45.362 12.161 -73.997 1.00 70.38 75 ALA A N 1
ATOM 521 C CA . ALA A 1 75 ? 44.028 11.645 -73.789 1.00 70.38 75 ALA A CA 1
ATOM 522 C C . ALA A 1 75 ? 43.197 12.824 -73.296 1.00 70.38 75 ALA A C 1
ATOM 524 O O . ALA A 1 75 ? 43.506 13.423 -72.263 1.00 70.38 75 ALA A O 1
ATOM 525 N N . GLU A 1 76 ? 42.192 13.194 -74.081 1.00 71.94 76 GLU A N 1
ATOM 526 C CA . GLU A 1 76 ? 41.220 14.207 -73.707 1.00 71.94 76 GLU A CA 1
ATOM 527 C C . GLU A 1 76 ? 40.634 13.796 -72.353 1.00 71.94 76 GLU A C 1
ATOM 529 O O . GLU A 1 76 ? 40.119 12.685 -72.198 1.00 71.94 76 GLU A O 1
ATOM 534 N N . VAL A 1 77 ? 40.826 14.635 -71.333 1.00 71.12 77 VAL A N 1
ATOM 535 C CA . VAL A 1 77 ? 40.383 14.331 -69.972 1.00 71.12 77 VAL A CA 1
ATOM 536 C C . VAL A 1 77 ? 38.863 14.303 -70.006 1.00 71.12 77 VAL A C 1
ATOM 538 O O . VAL A 1 77 ? 38.220 15.351 -69.975 1.00 71.12 77 VAL A O 1
ATOM 541 N N . ALA A 1 78 ? 38.291 13.104 -70.117 1.00 76.31 78 ALA A N 1
ATOM 542 C CA . ALA A 1 78 ? 36.852 12.937 -70.076 1.00 76.31 78 ALA A CA 1
ATOM 543 C C . ALA A 1 78 ? 36.344 13.558 -68.763 1.00 76.31 78 ALA A C 1
ATOM 545 O O . ALA A 1 78 ? 36.860 13.209 -67.691 1.00 76.31 78 ALA A O 1
ATOM 546 N N . PRO A 1 79 ? 35.383 14.498 -68.814 1.00 78.12 79 PRO A N 1
ATOM 547 C CA . PRO A 1 79 ? 34.848 15.096 -67.605 1.00 78.12 79 PRO A CA 1
ATOM 548 C C . PRO A 1 79 ? 34.243 13.980 -66.755 1.00 78.12 79 PRO A C 1
ATOM 550 O O . PRO A 1 79 ? 33.409 13.207 -67.226 1.00 78.12 79 PRO A O 1
ATOM 553 N N . PHE A 1 80 ? 34.701 13.866 -65.508 1.00 79.69 80 PHE A N 1
ATOM 554 C CA . PHE A 1 80 ? 34.162 12.887 -64.575 1.00 79.69 80 PHE A CA 1
ATOM 555 C C . PHE A 1 80 ? 32.684 13.198 -64.333 1.00 79.69 80 PHE A C 1
ATOM 557 O O . PHE A 1 80 ? 32.341 14.155 -63.638 1.00 79.69 80 PHE A O 1
ATOM 564 N N . VAL A 1 81 ? 31.808 12.382 -64.912 1.00 78.12 81 VAL A N 1
ATOM 565 C CA . VAL A 1 81 ? 30.384 12.395 -64.598 1.00 78.12 81 VAL A CA 1
ATOM 566 C C . VAL A 1 81 ? 30.201 11.489 -63.390 1.00 78.12 81 VAL A C 1
ATOM 568 O O . VAL A 1 81 ? 30.493 10.293 -63.456 1.00 78.12 81 VAL A O 1
ATOM 571 N N . ALA A 1 82 ? 29.771 12.064 -62.266 1.00 76.75 82 ALA A N 1
ATOM 572 C CA . ALA A 1 82 ? 29.446 11.273 -61.089 1.00 76.75 82 ALA A CA 1
ATOM 573 C C . ALA A 1 82 ? 28.374 10.239 -61.480 1.00 76.75 82 ALA A C 1
ATOM 575 O O . ALA A 1 82 ? 27.362 10.635 -62.063 1.00 76.75 82 ALA A O 1
ATOM 576 N N . PRO A 1 83 ? 28.580 8.939 -61.198 1.00 75.50 83 PRO A N 1
ATOM 577 C CA . PRO A 1 83 ? 27.566 7.940 -61.496 1.00 75.50 83 PRO A CA 1
ATOM 578 C C . PRO A 1 83 ? 26.279 8.285 -60.742 1.00 75.50 83 PRO A C 1
ATOM 580 O O . PRO A 1 83 ? 26.339 8.803 -59.620 1.00 75.50 83 PRO A O 1
ATOM 583 N N . ASP A 1 84 ? 25.129 8.033 -61.367 1.00 74.88 84 ASP A N 1
ATOM 584 C CA . ASP A 1 84 ? 23.840 8.345 -60.763 1.00 74.88 84 ASP A CA 1
ATOM 585 C C . ASP A 1 84 ? 23.676 7.624 -59.404 1.00 74.88 84 ASP A C 1
ATOM 587 O O . ASP A 1 84 ? 24.262 6.569 -59.127 1.00 74.88 84 ASP A O 1
ATOM 591 N N . ALA A 1 85 ? 22.932 8.244 -58.487 1.00 69.62 85 ALA A N 1
ATOM 592 C CA . ALA A 1 85 ? 22.799 7.735 -57.121 1.00 69.62 85 ALA A CA 1
ATOM 593 C C . ALA A 1 85 ? 22.070 6.377 -57.058 1.00 69.62 85 ALA A C 1
ATOM 595 O O . ALA A 1 85 ? 22.229 5.635 -56.086 1.00 69.62 85 ALA A O 1
ATOM 596 N N . GLU A 1 86 ? 21.297 6.046 -58.092 1.00 67.44 86 GLU A N 1
ATOM 597 C CA . GLU A 1 86 ? 20.468 4.845 -58.186 1.00 67.44 86 GLU A CA 1
ATOM 598 C C . GLU A 1 86 ? 21.288 3.622 -58.643 1.00 67.44 86 GLU A C 1
ATOM 600 O O . GLU A 1 86 ? 21.078 2.523 -58.131 1.00 67.44 86 GLU A O 1
ATOM 605 N N . ALA A 1 87 ? 22.307 3.814 -59.483 1.00 64.38 87 ALA A N 1
ATOM 606 C CA . ALA A 1 87 ? 23.256 2.804 -59.947 1.00 64.38 87 ALA A CA 1
ATOM 607 C C . ALA A 1 87 ? 24.340 2.489 -58.906 1.00 64.38 87 ALA A C 1
ATOM 609 O O . ALA A 1 87 ? 24.834 1.362 -58.844 1.00 64.38 87 ALA A O 1
ATOM 610 N N . ILE A 1 88 ? 24.713 3.458 -58.058 1.00 65.75 88 ILE A N 1
ATOM 611 C CA . ILE A 1 88 ? 25.680 3.243 -56.964 1.00 65.75 88 ILE A CA 1
ATOM 612 C C . ILE A 1 88 ? 25.048 2.452 -55.804 1.00 65.75 88 ILE A C 1
ATOM 614 O O . ILE A 1 88 ? 25.764 1.759 -55.072 1.00 65.75 88 ILE A O 1
ATOM 618 N N . GLY A 1 89 ? 23.726 2.542 -55.614 1.00 79.88 89 GLY A N 1
ATOM 619 C CA . GLY A 1 89 ? 23.008 1.863 -54.534 1.00 79.88 89 GLY A CA 1
ATOM 620 C C . GLY A 1 89 ? 23.617 2.163 -53.158 1.00 79.88 89 GLY A C 1
ATOM 621 O O . GLY A 1 89 ? 23.574 3.291 -52.664 1.00 79.88 89 GLY A O 1
ATOM 622 N N . VAL A 1 90 ? 24.218 1.153 -52.515 1.00 81.31 90 VAL A N 1
ATOM 623 C CA . VAL A 1 90 ? 24.937 1.325 -51.241 1.00 81.31 90 VAL A CA 1
ATOM 624 C C . VAL A 1 90 ? 26.441 1.417 -51.483 1.00 81.31 90 VAL A C 1
ATOM 626 O O . VAL A 1 90 ? 27.124 0.414 -51.688 1.00 81.31 90 VAL A O 1
ATOM 629 N N . SER A 1 91 ? 26.993 2.626 -51.374 1.00 87.25 91 SER A N 1
ATOM 630 C CA . SER A 1 91 ? 28.444 2.813 -51.425 1.00 87.25 91 SER A CA 1
ATOM 631 C C . SER A 1 91 ? 29.142 2.143 -50.232 1.00 87.25 91 SER A C 1
ATOM 633 O O . SER A 1 91 ? 28.598 2.068 -49.128 1.00 87.25 91 SER A O 1
ATOM 635 N N . ARG A 1 92 ? 30.399 1.712 -50.416 1.00 88.06 92 ARG A N 1
ATOM 636 C CA . ARG A 1 92 ? 31.213 1.095 -49.345 1.00 88.06 92 ARG A CA 1
ATOM 637 C C . ARG A 1 92 ? 31.256 1.958 -48.077 1.00 88.06 92 ARG A C 1
ATOM 639 O O . ARG A 1 92 ? 31.133 1.440 -46.974 1.00 88.06 92 ARG A O 1
ATOM 646 N N . ARG A 1 93 ? 31.373 3.283 -48.229 1.00 89.25 93 ARG A N 1
ATOM 647 C CA . ARG A 1 93 ? 31.365 4.240 -47.107 1.00 89.25 93 ARG A CA 1
ATOM 648 C C . ARG A 1 93 ? 30.012 4.276 -46.397 1.00 89.25 93 ARG A C 1
ATOM 650 O O . ARG A 1 93 ? 29.977 4.278 -45.172 1.00 89.25 93 ARG A O 1
ATOM 657 N N . MET A 1 94 ? 28.906 4.256 -47.147 1.00 89.44 94 MET A N 1
ATOM 658 C CA . MET A 1 94 ? 27.568 4.174 -46.556 1.00 89.44 94 MET A CA 1
ATOM 659 C C . MET A 1 94 ? 27.359 2.860 -45.804 1.00 89.44 94 MET A C 1
ATOM 661 O O . MET A 1 94 ? 26.818 2.889 -44.702 1.00 89.44 94 MET A O 1
ATOM 665 N N . PHE A 1 95 ? 27.822 1.733 -46.353 1.00 92.94 95 PHE A N 1
ATOM 666 C CA . PHE A 1 95 ? 27.774 0.442 -45.668 1.00 92.94 95 PHE A CA 1
ATOM 667 C C . PHE A 1 95 ? 28.535 0.487 -44.337 1.00 92.94 95 PHE A C 1
ATOM 669 O O . PHE A 1 95 ? 27.953 0.184 -43.298 1.00 92.94 95 PHE A O 1
ATOM 676 N N . PHE A 1 96 ? 29.796 0.934 -44.340 1.00 95.31 96 PHE A N 1
ATOM 677 C CA . PHE A 1 96 ? 30.603 0.984 -43.118 1.00 95.31 96 PHE A CA 1
ATOM 678 C C . PHE A 1 96 ? 30.053 1.961 -42.074 1.00 95.31 96 PHE A C 1
ATOM 680 O O . PHE A 1 96 ? 29.998 1.609 -40.898 1.00 95.31 96 PHE A O 1
ATOM 687 N N . ASN A 1 97 ? 29.572 3.139 -42.479 1.00 94.88 97 ASN A N 1
ATOM 688 C CA . ASN A 1 97 ? 28.978 4.098 -41.543 1.00 94.88 97 ASN A CA 1
ATOM 689 C C . ASN A 1 97 ? 27.675 3.564 -40.932 1.00 94.88 97 ASN A C 1
ATOM 691 O O . ASN A 1 97 ? 27.476 3.672 -39.724 1.00 94.88 97 ASN A O 1
ATOM 695 N N . ARG A 1 98 ? 26.803 2.941 -41.738 1.00 95.25 98 ARG A N 1
ATOM 696 C CA . ARG A 1 98 ? 25.561 2.328 -41.240 1.00 95.25 98 ARG A CA 1
ATOM 697 C C . ARG A 1 98 ? 25.843 1.146 -40.319 1.00 95.25 98 ARG A C 1
ATOM 699 O O . ARG A 1 98 ? 25.189 1.029 -39.290 1.00 95.25 98 ARG A O 1
ATOM 706 N N . ALA A 1 99 ? 26.825 0.310 -40.651 1.00 96.25 99 ALA A N 1
ATOM 707 C CA . ALA A 1 99 ? 27.234 -0.806 -39.805 1.00 96.25 99 ALA A CA 1
ATOM 708 C C . ALA A 1 99 ? 27.818 -0.321 -38.469 1.00 96.25 99 ALA A C 1
ATOM 710 O O . ALA A 1 99 ? 27.425 -0.821 -37.419 1.00 96.25 99 ALA A O 1
ATOM 711 N N . ALA A 1 100 ? 28.699 0.685 -38.490 1.00 96.56 100 ALA A N 1
ATOM 712 C CA . ALA A 1 100 ? 29.304 1.244 -37.282 1.00 96.56 100 ALA A CA 1
ATOM 713 C C . ALA A 1 100 ? 28.258 1.884 -36.356 1.00 96.56 100 ALA A C 1
ATOM 715 O O . ALA A 1 100 ? 28.224 1.581 -35.163 1.00 96.56 100 ALA A O 1
ATOM 716 N N . VAL A 1 101 ? 27.363 2.713 -36.907 1.00 97.19 101 VAL A N 1
ATOM 717 C CA . VAL A 1 101 ? 26.268 3.324 -36.138 1.00 97.19 101 VAL A CA 1
ATOM 718 C C . VAL A 1 101 ? 25.300 2.256 -35.638 1.00 97.19 101 VAL A C 1
ATOM 720 O O . VAL A 1 101 ? 24.960 2.260 -34.463 1.00 97.19 101 VAL A O 1
ATOM 723 N N . GLY A 1 102 ? 24.910 1.299 -36.484 1.00 97.62 102 GLY A N 1
ATOM 724 C CA . GLY A 1 102 ? 24.005 0.216 -36.104 1.00 97.62 102 GLY A CA 1
ATOM 725 C C . GLY A 1 102 ? 24.548 -0.632 -34.954 1.00 97.62 102 GLY A C 1
ATOM 726 O O . GLY A 1 102 ? 23.831 -0.879 -33.987 1.00 97.62 102 GLY A O 1
ATOM 727 N N . MET A 1 103 ? 25.826 -1.017 -35.010 1.00 97.44 103 MET A N 1
ATOM 728 C CA . MET A 1 103 ? 26.488 -1.779 -33.944 1.00 97.44 103 MET A CA 1
ATOM 729 C C . MET A 1 103 ? 26.588 -0.970 -32.647 1.00 97.44 103 MET A C 1
ATOM 731 O O . MET A 1 103 ? 26.275 -1.487 -31.575 1.00 97.44 103 MET A O 1
ATOM 735 N N . MET A 1 104 ? 26.964 0.311 -32.733 1.00 97.81 104 MET A N 1
ATOM 736 C CA . MET A 1 104 ? 27.040 1.192 -31.565 1.00 97.81 104 MET A CA 1
ATOM 737 C C . MET A 1 104 ? 25.660 1.390 -30.923 1.00 97.81 104 MET A C 1
ATOM 739 O O . MET A 1 104 ? 25.507 1.225 -29.714 1.00 97.81 104 MET A O 1
ATOM 743 N N . SER A 1 105 ? 24.632 1.686 -31.720 1.00 98.19 105 SER A N 1
ATOM 744 C CA . SER A 1 105 ? 23.260 1.857 -31.239 1.00 98.19 105 SER A CA 1
ATOM 745 C C . SER A 1 105 ? 22.692 0.571 -30.644 1.00 98.19 105 SER A C 1
ATOM 747 O O . SER A 1 105 ? 22.048 0.632 -29.601 1.00 98.19 105 SER A O 1
ATOM 749 N N . ALA A 1 106 ? 22.959 -0.590 -31.249 1.00 97.81 106 ALA A N 1
ATOM 750 C CA . ALA A 1 106 ? 22.550 -1.877 -30.694 1.00 97.81 106 ALA A CA 1
ATOM 751 C C . ALA A 1 106 ? 23.214 -2.138 -29.333 1.00 97.81 106 ALA A C 1
ATOM 753 O O . ALA A 1 106 ? 22.535 -2.527 -28.384 1.00 97.81 106 ALA A O 1
ATOM 754 N N . SER A 1 107 ? 24.516 -1.855 -29.209 1.00 97.81 107 SER A N 1
ATOM 755 C CA . SER A 1 107 ? 25.251 -1.997 -27.947 1.00 97.81 107 SER A CA 1
ATOM 756 C C . SER A 1 107 ? 24.706 -1.070 -26.857 1.00 97.81 107 SER A C 1
ATOM 758 O O . SER A 1 107 ? 24.456 -1.511 -25.735 1.00 97.81 107 SER A O 1
ATOM 760 N N . LEU A 1 108 ? 24.490 0.210 -27.175 1.00 98.19 108 LEU A N 1
ATOM 761 C CA . LEU A 1 108 ? 23.941 1.184 -26.227 1.00 98.19 108 LEU A CA 1
ATOM 762 C C . LEU A 1 108 ? 22.488 0.867 -25.857 1.00 98.19 108 LEU A C 1
ATOM 764 O O . LEU A 1 108 ? 22.110 1.007 -24.696 1.00 98.19 108 LEU A O 1
ATOM 768 N N . GLY A 1 109 ? 21.688 0.396 -26.814 1.00 98.06 109 GLY A N 1
ATOM 769 C CA . GLY A 1 109 ? 20.310 -0.031 -26.585 1.00 98.06 109 GLY A CA 1
ATOM 770 C C . GLY A 1 109 ? 20.226 -1.243 -25.660 1.00 98.06 109 GLY A C 1
ATOM 771 O O . GLY A 1 109 ? 19.452 -1.228 -24.706 1.00 98.06 109 GLY A O 1
ATOM 772 N N . ALA A 1 110 ? 21.063 -2.261 -25.883 1.00 97.50 110 ALA A N 1
ATOM 773 C CA . ALA A 1 110 ? 21.129 -3.437 -25.019 1.00 97.50 110 ALA A CA 1
ATOM 774 C C . ALA A 1 110 ? 21.573 -3.075 -23.592 1.00 97.50 110 ALA A C 1
ATOM 776 O O . ALA A 1 110 ? 20.966 -3.528 -22.622 1.00 97.50 110 ALA A O 1
ATOM 777 N N . PHE A 1 111 ? 22.582 -2.211 -23.454 1.00 97.31 111 PHE A N 1
ATOM 778 C CA . PHE A 1 111 ? 23.021 -1.723 -22.147 1.00 97.31 111 PHE A CA 1
ATOM 779 C C . PHE A 1 111 ? 21.932 -0.902 -21.441 1.00 97.31 111 PHE A C 1
ATOM 781 O O . PHE A 1 111 ? 21.635 -1.146 -20.274 1.00 97.31 111 PHE A O 1
ATOM 788 N N . GLY A 1 112 ? 21.278 0.020 -22.153 1.00 96.94 112 GLY A N 1
ATOM 789 C CA . GLY A 1 112 ? 20.169 0.809 -21.617 1.00 96.94 112 GLY A CA 1
ATOM 790 C C . GLY A 1 112 ? 18.999 -0.064 -21.163 1.00 96.94 112 GLY A C 1
ATOM 791 O O . GLY A 1 112 ? 18.472 0.136 -20.071 1.00 96.94 112 GLY A O 1
ATOM 792 N N . ALA A 1 113 ? 18.640 -1.084 -21.946 1.00 96.12 113 ALA A N 1
ATOM 793 C CA . ALA A 1 113 ? 17.619 -2.056 -21.567 1.00 96.12 113 ALA A CA 1
ATOM 794 C C . ALA A 1 113 ? 18.008 -2.843 -20.306 1.00 96.12 113 ALA A C 1
ATOM 796 O O . ALA A 1 113 ? 17.162 -3.045 -19.439 1.00 96.12 113 ALA A O 1
ATOM 797 N N . ALA A 1 114 ? 19.277 -3.237 -20.160 1.00 94.56 114 ALA A N 1
ATOM 798 C CA . ALA A 1 114 ? 19.765 -3.915 -18.960 1.00 94.56 114 ALA A CA 1
ATOM 799 C C . ALA A 1 114 ? 19.710 -3.012 -17.716 1.00 94.56 114 ALA A C 1
ATOM 801 O O . ALA A 1 114 ? 19.285 -3.460 -16.653 1.00 94.56 114 ALA A O 1
ATOM 802 N N . VAL A 1 115 ? 20.071 -1.731 -17.847 1.00 95.50 115 VAL A N 1
ATOM 803 C CA . VAL A 1 115 ? 19.941 -0.744 -16.762 1.00 95.50 115 VAL A CA 1
ATOM 804 C C . VAL A 1 115 ? 18.473 -0.558 -16.382 1.00 95.50 115 VAL A C 1
ATOM 806 O O . VAL A 1 115 ? 18.135 -0.618 -15.204 1.00 95.50 115 VAL A O 1
ATOM 809 N N . LEU A 1 116 ? 17.576 -0.402 -17.359 1.00 92.50 116 LEU A N 1
ATOM 810 C CA . LEU A 1 116 ? 16.140 -0.298 -17.092 1.00 92.50 116 LEU A CA 1
ATOM 811 C C . LEU A 1 116 ? 15.590 -1.558 -16.417 1.00 92.50 116 LEU A C 1
ATOM 813 O O . LEU A 1 116 ? 14.837 -1.439 -15.457 1.00 92.50 116 LEU A O 1
ATOM 817 N N . ALA A 1 117 ? 15.993 -2.746 -16.870 1.00 89.00 117 ALA A N 1
ATOM 818 C CA . ALA A 1 117 ? 15.602 -4.010 -16.256 1.00 89.00 117 ALA A CA 1
ATOM 819 C C . ALA A 1 117 ? 16.118 -4.135 -14.813 1.00 89.00 117 ALA A C 1
ATOM 821 O O . ALA A 1 117 ? 15.392 -4.622 -13.954 1.00 89.00 117 ALA A O 1
ATOM 822 N N . PHE A 1 118 ? 17.330 -3.650 -14.530 1.00 88.50 118 PHE A N 1
ATOM 823 C CA . PHE A 1 118 ? 17.886 -3.609 -13.176 1.00 88.50 118 PHE A CA 1
ATOM 824 C C . PHE A 1 118 ? 17.131 -2.635 -12.256 1.00 88.50 118 PHE A C 1
ATOM 826 O O . PHE A 1 118 ? 16.923 -2.935 -11.082 1.00 88.50 118 PHE A O 1
ATOM 833 N N . LEU A 1 119 ? 16.695 -1.480 -12.775 1.00 90.00 119 LEU A N 1
ATOM 834 C CA . LEU A 1 119 ? 15.871 -0.524 -12.022 1.00 90.00 119 LEU A CA 1
ATOM 835 C C . LEU A 1 119 ? 14.404 -0.966 -11.906 1.00 90.00 119 LEU A C 1
ATOM 837 O O . LEU A 1 119 ? 13.674 -0.462 -11.047 1.00 90.00 119 LEU A O 1
ATOM 841 N N . TRP A 1 120 ? 13.953 -1.886 -12.758 1.00 86.56 120 TRP A N 1
ATOM 842 C CA . TRP A 1 120 ? 12.603 -2.419 -12.697 1.00 86.56 120 TRP A CA 1
ATOM 843 C C . TRP A 1 120 ? 12.471 -3.352 -11.496 1.00 86.56 120 TRP A C 1
ATOM 845 O O . TRP A 1 120 ? 13.216 -4.318 -11.346 1.00 86.56 120 TRP A O 1
ATOM 855 N N . LYS A 1 121 ? 11.508 -3.067 -10.615 1.00 73.00 121 LYS A N 1
ATOM 856 C CA . LYS A 1 121 ? 11.295 -3.835 -9.384 1.00 73.00 121 LYS A CA 1
ATOM 857 C C . LYS A 1 121 ? 11.041 -5.315 -9.712 1.00 73.00 121 LYS A C 1
ATOM 859 O O . LYS A 1 121 ? 9.951 -5.668 -10.161 1.00 73.00 121 LYS A O 1
ATOM 864 N N . GLY A 1 122 ? 12.019 -6.173 -9.418 1.00 66.56 122 GLY A N 1
ATOM 865 C CA . GLY A 1 122 ? 11.835 -7.621 -9.330 1.00 66.56 122 GLY A CA 1
ATOM 866 C C . GLY A 1 122 ? 10.901 -7.953 -8.165 1.00 66.56 122 GLY A C 1
ATOM 867 O O . GLY A 1 122 ? 11.094 -7.485 -7.042 1.00 66.56 122 GLY A O 1
ATOM 868 N N . ALA A 1 123 ? 9.834 -8.693 -8.444 1.00 58.84 123 ALA A N 1
ATOM 869 C CA . ALA A 1 123 ? 8.776 -9.000 -7.494 1.00 58.84 123 ALA A CA 1
ATOM 870 C C . ALA A 1 123 ? 9.044 -10.329 -6.780 1.00 58.84 123 ALA A C 1
ATOM 872 O O . ALA A 1 123 ? 8.323 -11.287 -7.021 1.00 58.84 123 ALA A O 1
ATOM 873 N N . GLU A 1 124 ? 10.046 -10.414 -5.904 1.00 64.12 124 GLU A N 1
ATOM 874 C CA . GLU A 1 124 ? 10.219 -11.621 -5.083 1.00 64.12 124 GLU A CA 1
ATOM 875 C C . GLU A 1 124 ? 10.566 -11.280 -3.629 1.00 64.12 124 GLU A C 1
ATOM 877 O O . GLU A 1 124 ? 11.551 -10.603 -3.351 1.00 64.12 124 GLU A O 1
ATOM 882 N N . GLY A 1 125 ? 9.706 -11.745 -2.711 1.00 63.97 125 GLY A N 1
ATOM 883 C CA . GLY A 1 125 ? 9.925 -11.777 -1.260 1.00 63.97 125 GLY A CA 1
ATOM 884 C C . GLY A 1 125 ? 10.000 -10.415 -0.566 1.00 63.97 125 GLY A C 1
ATOM 885 O O . GLY A 1 125 ? 11.085 -9.933 -0.261 1.00 63.97 125 GLY A O 1
ATOM 886 N N . GLY A 1 126 ? 8.853 -9.801 -0.248 1.00 74.12 126 GLY A N 1
ATOM 887 C CA . GLY A 1 126 ? 8.816 -8.582 0.569 1.00 74.12 126 GLY A CA 1
ATOM 888 C C . GLY A 1 126 ? 7.525 -7.777 0.431 1.00 74.12 126 GLY A C 1
ATOM 889 O O . GLY A 1 126 ? 6.464 -8.306 0.114 1.00 74.12 126 GLY A O 1
ATOM 890 N N . PHE A 1 127 ? 7.605 -6.462 0.652 1.00 78.75 127 PHE A N 1
ATOM 891 C CA . PHE A 1 127 ? 6.461 -5.563 0.476 1.00 78.75 127 PHE A CA 1
ATOM 892 C C . PHE A 1 127 ? 5.918 -5.625 -0.969 1.00 78.75 127 PHE A C 1
ATOM 894 O O . PHE A 1 127 ? 6.595 -5.246 -1.937 1.00 78.75 127 PHE A O 1
ATOM 901 N N . GLY A 1 128 ? 4.677 -6.087 -1.105 1.00 82.56 128 GLY A N 1
ATOM 902 C CA . GLY A 1 128 ? 4.028 -6.455 -2.363 1.00 82.56 128 GLY A CA 1
ATOM 903 C C . GLY A 1 128 ? 3.724 -7.953 -2.505 1.00 82.56 128 GLY A C 1
ATOM 904 O O . GLY A 1 128 ? 3.169 -8.340 -3.527 1.00 82.56 128 GLY A O 1
ATOM 905 N N . SER A 1 129 ? 4.068 -8.786 -1.516 1.00 87.88 129 SER A N 1
ATOM 906 C CA . SER A 1 129 ? 3.702 -10.207 -1.454 1.00 87.88 129 SER A CA 1
ATOM 907 C C . SER A 1 129 ? 2.897 -10.548 -0.191 1.00 87.88 129 SER A C 1
ATOM 909 O O . SER A 1 129 ? 2.660 -9.704 0.680 1.00 87.88 129 SER A O 1
ATOM 911 N N . LYS A 1 130 ? 2.479 -11.812 -0.081 1.00 91.25 130 LYS A N 1
ATOM 912 C CA . LYS A 1 130 ? 1.839 -12.368 1.117 1.00 91.25 130 LYS A CA 1
ATOM 913 C C . LYS A 1 130 ? 2.881 -12.601 2.209 1.00 91.25 130 LYS A C 1
ATOM 915 O O . LYS A 1 130 ? 3.883 -13.268 1.967 1.00 91.25 130 LYS A O 1
ATOM 920 N N . ILE A 1 131 ? 2.645 -12.042 3.391 1.00 91.44 131 ILE A N 1
ATOM 921 C CA . ILE A 1 131 ? 3.539 -12.099 4.550 1.00 91.44 131 ILE A CA 1
ATOM 922 C C . ILE A 1 131 ? 2.834 -12.865 5.662 1.00 91.44 131 ILE A C 1
ATOM 924 O O . ILE A 1 131 ? 1.718 -12.524 6.054 1.00 91.44 131 ILE A O 1
ATOM 928 N N . ASN A 1 132 ? 3.491 -13.898 6.182 1.00 91.38 132 ASN A N 1
ATOM 929 C CA . ASN A 1 132 ? 2.989 -14.650 7.325 1.00 91.38 132 ASN A CA 1
ATOM 930 C C . ASN A 1 132 ? 3.283 -13.872 8.609 1.00 91.38 132 ASN A C 1
ATOM 932 O O . ASN A 1 132 ? 4.439 -13.726 8.992 1.00 91.38 132 ASN A O 1
ATOM 936 N N . ALA A 1 133 ? 2.234 -13.377 9.266 1.00 88.94 133 ALA A N 1
ATOM 937 C CA . ALA A 1 133 ? 2.338 -12.614 10.507 1.00 88.94 133 ALA A CA 1
ATOM 938 C C . ALA A 1 133 ? 2.446 -13.513 11.756 1.00 88.94 133 ALA A C 1
ATOM 940 O O . ALA A 1 133 ? 2.824 -13.035 12.821 1.00 88.94 133 ALA A O 1
ATOM 941 N N . GLY A 1 134 ? 2.127 -14.807 11.634 1.00 92.00 134 GLY A N 1
ATOM 942 C CA . GLY A 1 134 ? 2.159 -15.778 12.734 1.00 92.00 134 GLY A CA 1
ATOM 943 C C . GLY A 1 134 ? 0.762 -16.199 13.191 1.00 92.00 134 GLY A C 1
ATOM 944 O O . GLY A 1 134 ? -0.218 -16.005 12.473 1.00 92.00 134 GLY A O 1
ATOM 945 N N . LYS A 1 135 ? 0.651 -16.822 14.369 1.00 94.19 135 LYS A N 1
ATOM 946 C CA . LYS A 1 135 ? -0.641 -17.277 14.906 1.00 94.19 135 LYS A CA 1
ATOM 947 C C . LYS A 1 135 ? -1.475 -16.100 15.405 1.00 94.19 135 LYS A C 1
ATOM 949 O O . LYS A 1 135 ? -0.963 -15.215 16.086 1.00 94.19 135 LYS A O 1
ATOM 954 N N . VAL A 1 136 ? -2.779 -16.126 15.130 1.00 91.94 136 VAL A N 1
ATOM 955 C CA . VAL A 1 136 ? -3.714 -15.058 15.531 1.00 91.94 136 VAL A CA 1
ATOM 956 C C . VAL A 1 136 ? -3.740 -14.868 17.053 1.00 91.94 136 VAL A C 1
ATOM 958 O O . VAL A 1 136 ? -3.760 -13.737 17.529 1.00 91.94 136 VAL A O 1
ATOM 961 N N . THR A 1 137 ? -3.670 -15.953 17.829 1.00 92.62 137 THR A N 1
ATOM 962 C CA . THR A 1 137 ? -3.653 -15.912 19.305 1.00 92.62 137 THR A CA 1
ATOM 963 C C . THR A 1 137 ? -2.459 -15.139 19.859 1.00 92.62 137 THR A C 1
ATOM 965 O O . THR A 1 137 ? -2.600 -14.329 20.778 1.00 92.62 137 THR A O 1
ATOM 968 N N . ASP A 1 138 ? -1.288 -15.360 19.270 1.00 93.69 138 ASP A N 1
ATOM 969 C CA . ASP A 1 138 ? -0.032 -14.760 19.714 1.00 93.69 138 ASP A CA 1
ATOM 970 C C . ASP A 1 138 ? -0.012 -13.281 19.320 1.00 93.69 138 ASP A C 1
ATOM 972 O O . ASP A 1 138 ? 0.366 -12.421 20.112 1.00 93.69 138 ASP A O 1
ATOM 976 N N . ILE A 1 139 ? -0.523 -12.966 18.125 1.00 93.00 139 ILE A N 1
ATOM 977 C CA . ILE A 1 139 ? -0.711 -11.594 17.648 1.00 93.00 139 ILE A CA 1
ATOM 978 C C . ILE A 1 139 ? -1.647 -10.817 18.576 1.00 93.00 139 ILE A C 1
ATOM 980 O O . ILE A 1 139 ? -1.288 -9.727 19.011 1.00 93.00 139 ILE A O 1
ATOM 984 N N . LEU A 1 140 ? -2.809 -11.370 18.931 1.00 92.44 140 LEU A N 1
ATOM 985 C CA . LEU A 1 140 ? -3.749 -10.723 19.853 1.00 92.44 140 LEU A CA 1
ATOM 986 C C . LEU A 1 140 ? -3.131 -10.499 21.238 1.00 92.44 140 LEU A C 1
ATOM 988 O O . LEU A 1 140 ? -3.31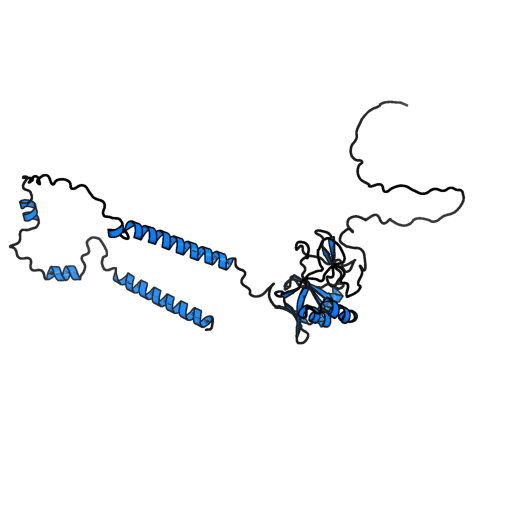0 -9.435 21.831 1.00 92.44 140 LEU A O 1
ATOM 992 N N . THR A 1 141 ? -2.352 -11.461 21.731 1.00 94.19 141 THR A N 1
ATOM 993 C CA . THR A 1 141 ? -1.614 -11.312 22.994 1.00 94.19 141 THR A CA 1
ATOM 994 C C . THR A 1 141 ? -0.604 -10.168 22.898 1.00 94.19 141 THR A C 1
ATOM 996 O O . THR A 1 141 ? -0.615 -9.269 23.736 1.00 94.19 141 THR A O 1
ATOM 999 N N . ASN A 1 142 ? 0.191 -10.127 21.826 1.00 93.62 142 ASN A N 1
ATOM 1000 C CA . ASN A 1 142 ? 1.175 -9.072 21.584 1.00 93.62 142 ASN A CA 1
ATOM 1001 C C . ASN A 1 142 ? 0.536 -7.688 21.423 1.00 93.62 142 ASN A C 1
ATOM 1003 O O . ASN A 1 142 ? 1.087 -6.700 21.909 1.00 93.62 142 ASN A O 1
ATOM 1007 N N . ILE A 1 143 ? -0.624 -7.598 20.769 1.00 93.69 143 ILE A N 1
ATOM 1008 C CA . ILE A 1 143 ? -1.391 -6.353 20.641 1.00 93.69 143 ILE A CA 1
ATOM 1009 C C . ILE A 1 143 ? -1.777 -5.845 22.031 1.00 93.69 143 ILE A C 1
ATOM 1011 O O . ILE A 1 143 ? -1.529 -4.684 22.355 1.00 93.69 143 ILE A O 1
ATOM 1015 N N . ARG A 1 144 ? -2.331 -6.714 22.882 1.00 92.44 144 ARG A N 1
ATOM 1016 C CA . ARG A 1 144 ? -2.752 -6.347 24.242 1.00 92.44 144 ARG A CA 1
ATOM 1017 C C . ARG A 1 144 ? -1.566 -5.964 25.126 1.00 92.44 144 ARG A C 1
ATOM 1019 O O . ARG A 1 144 ? -1.641 -4.955 25.823 1.00 92.44 144 ARG A O 1
ATOM 1026 N N . SER A 1 145 ? -0.446 -6.681 25.034 1.00 93.94 145 SER A N 1
ATOM 1027 C CA . SER A 1 145 ? 0.796 -6.339 25.744 1.00 93.94 145 SER A CA 1
ATOM 1028 C C . SER A 1 145 ? 1.381 -4.985 25.325 1.00 93.94 145 SER A C 1
ATOM 1030 O O . SER A 1 145 ? 2.022 -4.318 26.133 1.00 93.94 145 SER A O 1
ATOM 1032 N N . ASN A 1 146 ? 1.137 -4.544 24.089 1.00 91.69 146 ASN A N 1
ATOM 1033 C CA . ASN A 1 146 ? 1.624 -3.271 23.553 1.00 91.69 146 ASN A CA 1
ATOM 1034 C C . ASN A 1 146 ? 0.576 -2.141 23.597 1.00 91.69 146 ASN A C 1
ATOM 1036 O O . ASN A 1 146 ? 0.661 -1.181 22.830 1.00 91.69 146 ASN A O 1
ATOM 1040 N N . ASN A 1 147 ? -0.387 -2.206 24.524 1.00 88.94 147 ASN A N 1
ATOM 1041 C CA . ASN A 1 147 ? -1.466 -1.219 24.675 1.00 88.94 147 ASN A CA 1
ATOM 1042 C C . ASN A 1 147 ? -2.323 -1.052 23.408 1.00 88.94 147 ASN A C 1
ATOM 1044 O O . ASN A 1 147 ? -2.642 0.071 23.027 1.00 88.94 147 ASN A O 1
ATOM 1048 N N . GLY A 1 148 ? -2.666 -2.152 22.736 1.00 89.50 148 GLY A N 1
ATOM 1049 C CA . GLY A 1 148 ? -3.612 -2.157 21.618 1.00 89.50 148 GLY A CA 1
ATOM 1050 C C . GLY A 1 148 ? -2.999 -1.988 20.226 1.00 89.50 148 GLY A C 1
ATOM 1051 O O . GLY A 1 148 ? -3.752 -1.974 19.250 1.00 89.50 148 GLY A O 1
ATOM 1052 N N . PHE A 1 149 ? -1.669 -1.913 20.106 1.00 94.06 149 PHE A N 1
ATOM 1053 C CA . PHE A 1 149 ? -0.972 -1.706 18.831 1.00 94.06 149 PHE A CA 1
ATOM 1054 C C . PHE A 1 149 ? 0.165 -2.703 18.627 1.00 94.06 149 PHE A C 1
ATOM 1056 O O . PHE A 1 149 ? 1.017 -2.858 19.493 1.00 94.06 149 PHE A O 1
ATOM 1063 N N . LEU A 1 150 ? 0.240 -3.321 17.450 1.00 95.12 150 LEU A N 1
ATOM 1064 C CA . LEU A 1 150 ? 1.387 -4.126 17.035 1.00 95.12 150 LEU A CA 1
ATOM 1065 C C . LEU A 1 150 ? 1.935 -3.610 15.706 1.00 95.12 150 LEU A C 1
ATOM 1067 O O . LEU A 1 150 ? 1.193 -3.461 14.739 1.00 95.12 150 LEU A O 1
ATOM 1071 N N . TYR A 1 151 ? 3.240 -3.359 15.645 1.00 95.25 151 TYR A N 1
ATOM 1072 C CA . TYR A 1 151 ? 3.916 -2.987 14.405 1.00 95.25 151 TYR A CA 1
ATOM 1073 C C . TYR A 1 151 ? 4.562 -4.211 13.758 1.00 95.25 151 TYR A C 1
ATOM 1075 O O . TYR A 1 151 ? 5.391 -4.863 14.388 1.00 95.25 151 TYR A O 1
ATOM 1083 N N . LEU A 1 152 ? 4.238 -4.480 12.492 1.00 93.44 152 LEU A N 1
ATOM 1084 C CA . LEU A 1 152 ? 4.919 -5.487 11.676 1.00 93.44 152 LEU A CA 1
ATOM 1085 C C . LEU A 1 152 ? 5.778 -4.778 10.629 1.00 93.44 152 LEU A C 1
ATOM 1087 O O . LEU A 1 152 ? 5.261 -4.184 9.674 1.00 93.44 152 LEU A O 1
ATOM 1091 N N . ALA A 1 153 ? 7.096 -4.819 10.822 1.00 91.75 153 ALA A N 1
ATOM 1092 C CA . ALA A 1 153 ? 8.050 -4.101 9.982 1.00 91.75 153 ALA A CA 1
ATOM 1093 C C . ALA A 1 153 ? 8.097 -4.669 8.556 1.00 91.75 153 ALA A C 1
ATOM 1095 O O . ALA A 1 153 ? 8.166 -3.904 7.594 1.00 91.75 153 ALA A O 1
ATOM 1096 N N . GLU A 1 154 ? 7.971 -5.989 8.425 1.00 90.12 154 GLU A N 1
ATOM 1097 C CA . GLU A 1 154 ? 7.973 -6.734 7.165 1.00 90.12 154 GLU A CA 1
ATOM 1098 C C . GLU A 1 154 ? 6.814 -6.286 6.267 1.00 90.12 154 GLU A C 1
ATOM 1100 O O . GLU A 1 154 ? 6.990 -6.062 5.069 1.00 90.12 154 GLU A O 1
ATOM 1105 N N . ALA A 1 155 ? 5.633 -6.092 6.864 1.00 91.06 155 ALA A N 1
ATOM 1106 C CA . ALA A 1 155 ? 4.431 -5.654 6.161 1.00 91.06 155 ALA A CA 1
ATOM 1107 C C . ALA A 1 155 ? 4.279 -4.129 6.083 1.00 91.06 155 ALA A C 1
ATOM 1109 O O . ALA A 1 155 ? 3.405 -3.635 5.368 1.00 91.06 155 ALA A O 1
ATOM 1110 N N . ARG A 1 156 ? 5.117 -3.369 6.805 1.00 93.81 156 ARG A N 1
ATOM 1111 C CA . ARG A 1 156 ? 4.969 -1.914 6.991 1.00 93.81 156 ARG A CA 1
ATOM 1112 C C . ARG A 1 156 ? 3.553 -1.558 7.459 1.00 93.81 156 ARG A C 1
ATOM 1114 O O . ARG A 1 156 ? 2.931 -0.605 6.972 1.00 93.81 156 ARG A O 1
ATOM 1121 N N . ALA A 1 157 ? 3.025 -2.379 8.362 1.00 95.38 157 ALA A N 1
ATOM 1122 C CA . ALA A 1 157 ? 1.629 -2.374 8.762 1.00 95.38 157 ALA A CA 1
ATOM 1123 C C . ALA A 1 157 ? 1.488 -2.287 10.281 1.00 95.38 157 ALA A C 1
ATOM 1125 O O . ALA A 1 157 ? 2.279 -2.859 11.032 1.00 95.38 157 ALA A O 1
ATOM 1126 N N . TRP A 1 158 ? 0.440 -1.598 10.713 1.00 96.44 158 TRP A N 1
ATOM 1127 C CA . TRP A 1 158 ? -0.069 -1.667 12.072 1.00 96.44 158 TRP A CA 1
ATOM 1128 C C . TRP A 1 158 ? -1.151 -2.734 12.136 1.00 96.44 158 TRP A C 1
ATOM 1130 O O . TRP A 1 158 ? -2.084 -2.709 11.337 1.00 96.44 158 TRP A O 1
ATOM 1140 N N . VAL A 1 159 ? -1.043 -3.653 13.084 1.00 95.75 159 VAL A N 1
ATOM 1141 C CA . VAL A 1 159 ? -2.087 -4.631 13.382 1.00 95.75 159 VAL A CA 1
ATOM 1142 C C . VAL A 1 159 ? -2.723 -4.255 14.709 1.00 95.75 159 VAL A C 1
ATOM 1144 O O . VAL A 1 159 ? -2.028 -4.074 15.711 1.00 95.75 159 VAL A O 1
ATOM 1147 N N . THR A 1 160 ? -4.042 -4.109 14.708 1.00 95.19 160 THR A N 1
ATOM 1148 C CA . THR A 1 160 ? -4.821 -3.791 15.908 1.00 95.19 160 THR A CA 1
ATOM 1149 C C . THR A 1 160 ? -5.982 -4.761 16.071 1.00 95.19 160 THR A C 1
ATOM 1151 O O . THR A 1 160 ? -6.400 -5.426 15.121 1.00 95.19 160 THR A O 1
ATOM 1154 N N . GLU A 1 161 ? -6.475 -4.878 17.302 1.00 94.12 161 GLU A N 1
ATOM 1155 C CA . GLU A 1 161 ? -7.611 -5.739 17.631 1.00 94.12 161 GLU A CA 1
ATOM 1156 C C . GLU A 1 161 ? -8.923 -5.079 17.186 1.00 94.12 161 GLU A C 1
ATOM 1158 O O . GLU A 1 161 ? -9.191 -3.910 17.491 1.00 94.12 161 GLU A O 1
ATOM 1163 N N . TYR A 1 162 ? -9.746 -5.848 16.475 1.00 94.31 162 TYR A N 1
ATOM 1164 C CA . TYR A 1 162 ? -11.095 -5.465 16.089 1.00 94.31 162 TYR A CA 1
ATOM 1165 C C . TYR A 1 162 ? -12.108 -6.129 17.037 1.00 94.31 162 TYR A C 1
ATOM 1167 O O . TYR A 1 162 ? -12.091 -7.353 17.180 1.00 94.31 162 TYR A O 1
ATOM 1175 N N . PRO A 1 163 ? -12.997 -5.368 17.701 1.00 92.19 163 PRO A N 1
ATOM 1176 C CA . PRO A 1 163 ? -13.929 -5.944 18.662 1.00 92.19 163 PRO A CA 1
ATOM 1177 C C . PRO A 1 163 ? -15.003 -6.786 17.960 1.00 92.19 163 PRO A C 1
ATOM 1179 O O . PRO A 1 163 ? -15.657 -6.324 17.023 1.00 92.19 163 PRO A O 1
ATOM 1182 N N . SER A 1 164 ? -15.251 -7.997 18.466 1.00 89.50 164 SER A N 1
ATOM 1183 C CA . SER A 1 164 ? -16.240 -8.933 17.905 1.00 89.50 164 SER A CA 1
ATOM 1184 C C . SER A 1 164 ? -17.667 -8.368 17.880 1.00 89.50 164 SER A C 1
ATOM 1186 O O . SER A 1 164 ? -18.441 -8.664 16.972 1.00 89.50 164 SER A O 1
ATOM 1188 N N . SER A 1 165 ? -18.007 -7.485 18.823 1.00 90.88 165 SER A N 1
ATOM 1189 C CA . SER A 1 165 ? -19.306 -6.801 18.881 1.00 90.88 165 SER A CA 1
ATOM 1190 C C . SER A 1 165 ? -19.541 -5.817 17.728 1.00 90.88 165 SER A C 1
ATOM 1192 O O . SER A 1 165 ? -20.689 -5.519 17.401 1.00 90.88 165 SER A O 1
ATOM 1194 N N . ALA A 1 166 ? -18.480 -5.318 17.085 1.00 91.88 166 ALA A N 1
ATOM 1195 C CA . ALA A 1 166 ? -18.581 -4.356 15.990 1.00 91.88 166 ALA A CA 1
ATOM 1196 C C . ALA A 1 166 ? -18.609 -5.015 14.602 1.00 91.88 166 ALA A C 1
ATOM 1198 O O . ALA A 1 166 ? -18.836 -4.323 13.613 1.00 91.88 166 ALA A O 1
ATOM 1199 N N . VAL A 1 167 ? -18.444 -6.341 14.501 1.00 90.75 167 VAL A N 1
ATOM 1200 C CA . VAL A 1 167 ? -18.346 -7.061 13.214 1.00 90.75 167 VAL A CA 1
ATOM 1201 C C . VAL A 1 167 ? -19.596 -6.876 12.348 1.00 90.75 167 VAL A C 1
ATOM 1203 O O . VAL A 1 167 ? -19.490 -6.719 11.134 1.00 90.75 167 VAL A O 1
ATOM 1206 N N . ALA A 1 168 ? -20.785 -6.782 12.950 1.00 91.31 168 ALA A N 1
ATOM 1207 C CA .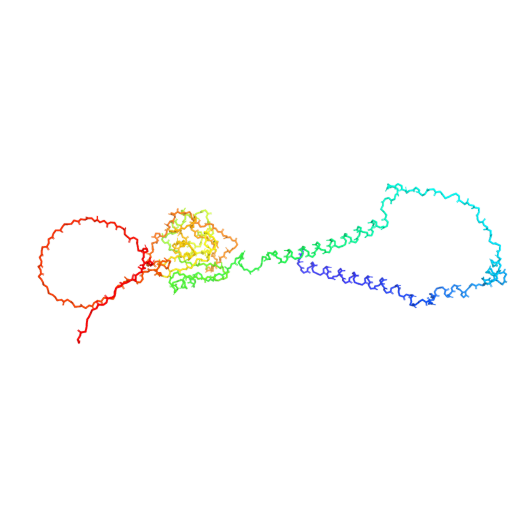 ALA A 1 168 ? -22.014 -6.486 12.209 1.00 91.31 168 ALA A CA 1
ATOM 1208 C C . ALA A 1 168 ? -21.968 -5.107 11.520 1.00 91.31 168 ALA A C 1
ATOM 1210 O O . ALA A 1 168 ? -22.360 -4.970 10.360 1.00 91.31 168 ALA A O 1
ATOM 1211 N N . LYS A 1 169 ? -21.428 -4.089 12.205 1.00 90.56 169 LYS A N 1
ATOM 1212 C CA . LYS A 1 169 ? -21.211 -2.748 11.638 1.00 90.56 169 LYS A CA 1
ATOM 1213 C C . LYS A 1 169 ? -20.076 -2.760 10.614 1.00 90.56 169 LYS A C 1
ATOM 1215 O O . LYS A 1 169 ? -20.177 -2.093 9.587 1.00 90.56 169 LYS A O 1
ATOM 1220 N N . ALA A 1 170 ? -19.037 -3.560 10.861 1.00 90.19 170 ALA A N 1
ATOM 1221 C CA . ALA A 1 170 ? -17.951 -3.795 9.919 1.00 90.19 170 ALA A CA 1
ATOM 1222 C C . ALA A 1 170 ? -18.479 -4.336 8.589 1.00 90.19 170 ALA A C 1
ATOM 1224 O O . ALA A 1 170 ? -18.126 -3.824 7.535 1.00 90.19 170 ALA A O 1
ATOM 1225 N N . LYS A 1 171 ? -19.385 -5.318 8.624 1.00 91.06 171 LYS A N 1
ATOM 1226 C CA . LYS A 1 171 ? -19.980 -5.907 7.421 1.00 91.06 171 LYS A CA 1
ATOM 1227 C C . LYS A 1 171 ? -20.760 -4.885 6.592 1.00 91.06 171 LYS A C 1
ATOM 1229 O O . LYS A 1 171 ? -20.696 -4.925 5.368 1.00 91.06 171 LYS A O 1
ATOM 1234 N N . ALA A 1 172 ? -21.440 -3.939 7.240 1.00 90.44 172 ALA A N 1
ATOM 1235 C CA . ALA A 1 172 ? -22.124 -2.848 6.548 1.00 90.44 172 ALA A CA 1
ATOM 1236 C C . ALA A 1 172 ? -21.144 -1.840 5.914 1.00 90.44 172 ALA A C 1
ATOM 1238 O O . ALA A 1 172 ? -21.373 -1.382 4.798 1.00 90.44 172 ALA A O 1
ATOM 1239 N N . ALA A 1 173 ? -20.043 -1.509 6.597 1.00 88.50 173 ALA A N 1
ATOM 1240 C CA . ALA A 1 173 ? -19.075 -0.509 6.131 1.00 88.50 173 ALA A CA 1
ATOM 1241 C C . ALA A 1 173 ? -18.024 -1.057 5.144 1.00 88.50 173 ALA A C 1
ATOM 1243 O O . ALA A 1 173 ? -17.558 -0.333 4.266 1.00 88.50 173 ALA A O 1
ATOM 1244 N N . TYR A 1 174 ? -17.646 -2.328 5.290 1.00 90.25 174 TYR A N 1
ATOM 1245 C CA . TYR A 1 174 ? -16.553 -2.994 4.571 1.00 90.25 174 TYR A CA 1
ATOM 1246 C C . TYR A 1 174 ? -17.021 -4.190 3.741 1.00 90.25 174 TYR A C 1
ATOM 1248 O O . TYR A 1 174 ? -16.189 -4.938 3.239 1.00 90.25 174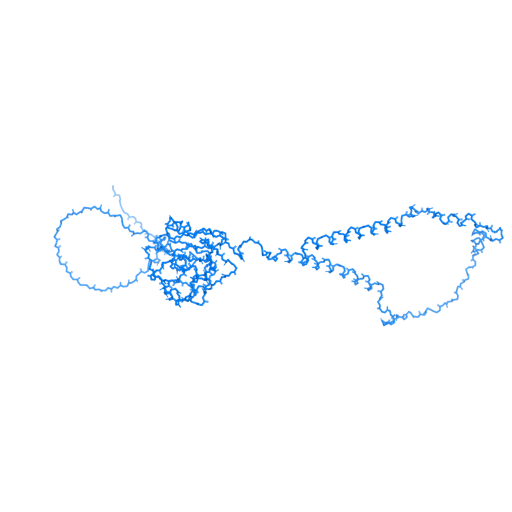 TYR A O 1
ATOM 1256 N N . GLY A 1 175 ? -18.331 -4.384 3.560 1.00 86.62 175 GLY A N 1
ATOM 1257 C CA . GLY A 1 175 ? -18.878 -5.529 2.823 1.00 86.62 175 GLY A CA 1
ATOM 1258 C C . GLY A 1 175 ? -18.379 -5.647 1.378 1.00 86.62 175 GLY A C 1
ATOM 1259 O O . GLY A 1 175 ? -18.300 -6.749 0.848 1.00 86.62 175 GLY A O 1
ATOM 1260 N N . SER A 1 176 ? -17.973 -4.536 0.754 1.00 88.31 176 SER A N 1
ATOM 1261 C CA . SER A 1 176 ? -17.341 -4.530 -0.574 1.00 88.31 176 SER A CA 1
ATOM 1262 C C . SER A 1 176 ? -15.875 -4.987 -0.568 1.00 88.31 176 SER A C 1
ATOM 1264 O O . SER A 1 176 ? -15.330 -5.322 -1.616 1.00 88.31 176 SER A O 1
ATOM 1266 N N . GLN A 1 177 ? -15.228 -5.022 0.600 1.00 90.88 177 GLN A N 1
ATOM 1267 C CA . GLN A 1 177 ? -13.824 -5.379 0.800 1.00 90.88 177 GLN A CA 1
ATOM 1268 C C . GLN A 1 177 ? -13.717 -6.725 1.535 1.00 90.88 177 GLN A C 1
ATOM 1270 O O . GLN A 1 177 ? -13.269 -6.793 2.679 1.00 90.88 177 GLN A O 1
ATOM 1275 N N . GLY A 1 178 ? -14.112 -7.814 0.867 1.00 90.19 178 GLY A N 1
ATOM 1276 C CA . GLY A 1 178 ? -14.142 -9.166 1.451 1.00 90.19 178 GLY A CA 1
ATOM 1277 C C . GLY A 1 178 ? -12.865 -9.578 2.212 1.00 90.19 178 GLY A C 1
ATOM 1278 O O . GLY A 1 178 ? -12.968 -9.974 3.371 1.00 90.19 178 GLY A O 1
ATOM 1279 N N . PRO A 1 179 ? -11.654 -9.420 1.639 1.00 92.12 179 PRO A N 1
ATOM 1280 C CA . PRO A 1 179 ? -10.404 -9.769 2.328 1.00 92.12 179 PRO A CA 1
ATOM 1281 C C . PRO A 1 179 ? -10.082 -8.916 3.564 1.00 92.12 179 PRO A C 1
ATOM 1283 O O . PRO A 1 179 ? -9.318 -9.337 4.425 1.00 92.12 179 PRO A O 1
ATOM 1286 N N . VAL A 1 180 ? -10.624 -7.701 3.656 1.00 93.31 180 VAL A N 1
ATOM 1287 C CA . VAL A 1 180 ? -10.463 -6.843 4.839 1.00 93.31 180 VAL A CA 1
ATOM 1288 C C . VAL A 1 180 ? -11.444 -7.275 5.926 1.00 93.31 180 VAL A C 1
ATOM 1290 O O . VAL A 1 180 ? -11.063 -7.392 7.091 1.00 93.31 180 VAL A O 1
ATOM 1293 N N . LEU A 1 181 ? -12.691 -7.556 5.534 1.00 93.31 181 LEU A N 1
ATOM 1294 C CA . LEU A 1 181 ? -13.727 -8.046 6.438 1.00 93.31 181 LEU A CA 1
ATOM 1295 C C . LEU A 1 181 ? -13.329 -9.383 7.079 1.00 93.31 181 LEU A C 1
ATOM 1297 O O . LEU A 1 181 ? -13.514 -9.539 8.279 1.00 93.31 181 LEU A O 1
ATOM 1301 N N . ALA A 1 182 ? -12.701 -10.289 6.323 1.00 92.94 182 ALA A N 1
ATOM 1302 C CA . ALA A 1 182 ? -12.207 -11.567 6.843 1.00 92.94 182 ALA A CA 1
ATOM 1303 C C . ALA A 1 182 ? -11.224 -11.397 8.019 1.00 92.94 182 ALA A C 1
ATOM 1305 O O . ALA A 1 182 ? -11.274 -12.148 8.992 1.00 92.94 182 ALA A O 1
ATOM 1306 N N . GLY A 1 183 ? -10.352 -10.383 7.967 1.00 92.81 183 GLY A N 1
ATOM 1307 C CA . GLY A 1 183 ? -9.488 -10.037 9.098 1.00 92.81 183 GLY A CA 1
ATOM 1308 C C . GLY A 1 183 ? -10.291 -9.558 10.308 1.00 92.81 183 GLY A C 1
ATOM 1309 O O . GLY A 1 183 ? -10.066 -10.028 11.423 1.00 92.81 183 GLY A O 1
ATOM 1310 N N . MET A 1 184 ? -11.257 -8.662 10.085 1.00 93.81 184 MET A N 1
ATOM 1311 C CA . MET A 1 184 ? -12.094 -8.104 11.155 1.00 93.81 184 MET A CA 1
ATOM 1312 C C . MET A 1 184 ? -12.967 -9.171 11.825 1.00 93.81 184 MET A C 1
ATOM 1314 O O . MET A 1 184 ? -13.128 -9.143 13.042 1.00 93.81 184 MET A O 1
ATOM 1318 N N . GLU A 1 185 ? -13.483 -10.133 11.057 1.00 92.88 185 GLU A N 1
ATOM 1319 C CA . GLU A 1 185 ? -14.191 -11.315 11.565 1.00 92.88 185 GLU A CA 1
ATOM 1320 C C . GLU A 1 185 ? -13.270 -12.211 12.406 1.00 92.88 185 GLU A C 1
ATOM 1322 O O . GLU A 1 185 ? -13.699 -12.752 13.423 1.00 92.88 185 GLU A O 1
ATOM 1327 N N . ALA A 1 186 ? -11.986 -12.298 12.046 1.00 91.69 186 ALA A N 1
ATOM 1328 C CA . ALA A 1 186 ? -10.951 -12.942 12.855 1.00 91.69 186 ALA A CA 1
ATOM 1329 C C . ALA A 1 186 ? -10.457 -12.085 14.044 1.00 91.69 186 ALA A C 1
ATOM 1331 O O . ALA A 1 186 ? -9.563 -12.512 14.777 1.00 91.69 186 ALA A O 1
ATOM 1332 N N . GLY A 1 187 ? -11.023 -10.890 14.251 1.00 92.38 187 GLY A N 1
ATOM 1333 C CA . GLY A 1 187 ? -10.715 -10.005 15.377 1.00 92.38 187 GLY A CA 1
ATOM 1334 C C . GLY A 1 187 ? -9.478 -9.126 15.191 1.00 92.38 187 GLY A C 1
ATOM 1335 O O . GLY A 1 187 ? -8.977 -8.566 16.165 1.00 92.38 187 GLY A O 1
ATOM 1336 N N . VAL A 1 188 ? -8.963 -8.977 13.967 1.00 94.62 188 VAL A N 1
ATOM 1337 C CA . VAL A 1 188 ? -7.768 -8.166 13.685 1.00 94.62 188 VAL A CA 1
ATOM 1338 C C . VAL A 1 188 ? -7.960 -7.262 12.473 1.00 94.62 188 VAL A C 1
ATOM 1340 O O . VAL A 1 188 ? -8.665 -7.584 11.526 1.00 94.62 188 VAL A O 1
ATOM 1343 N N . VAL A 1 189 ? -7.284 -6.120 12.450 1.00 95.44 189 VAL A N 1
ATOM 1344 C CA . VAL A 1 189 ? -7.222 -5.272 11.257 1.00 95.44 189 VAL A CA 1
ATOM 1345 C C . VAL A 1 189 ? -5.776 -4.919 10.946 1.00 95.44 189 VAL A C 1
ATOM 1347 O O . VAL A 1 189 ? -5.034 -4.478 11.819 1.00 95.44 189 VAL A O 1
ATOM 1350 N N . ALA A 1 190 ? -5.375 -5.130 9.691 1.00 96.44 190 ALA A N 1
ATOM 1351 C CA . ALA A 1 190 ? -4.055 -4.771 9.186 1.00 96.44 190 ALA A CA 1
ATOM 1352 C C . ALA A 1 190 ? -4.140 -3.434 8.439 1.00 96.44 190 ALA A C 1
ATOM 1354 O O . ALA A 1 190 ? -4.670 -3.349 7.329 1.00 96.44 190 ALA A O 1
ATOM 1355 N N . LEU A 1 191 ? -3.627 -2.383 9.066 1.00 97.12 191 LEU A N 1
ATOM 1356 C CA . LEU A 1 191 ? -3.625 -1.015 8.570 1.00 97.12 191 LEU A CA 1
ATOM 1357 C C . LEU A 1 191 ? -2.271 -0.684 7.954 1.00 97.12 191 LEU A C 1
ATOM 1359 O O . LEU A 1 191 ? -1.221 -0.933 8.545 1.00 97.12 191 LEU A O 1
ATOM 1363 N N . TYR A 1 192 ? -2.273 -0.053 6.791 1.00 96.88 192 TYR A N 1
ATOM 1364 C CA . TYR A 1 192 ? -1.046 0.441 6.199 1.00 96.88 192 TYR A CA 1
ATOM 1365 C C . TYR A 1 192 ? -0.545 1.659 6.980 1.00 96.88 192 TYR A C 1
ATOM 1367 O O . TYR A 1 192 ? -1.279 2.622 7.193 1.00 96.88 192 TYR A O 1
ATOM 1375 N N . GLN A 1 193 ? 0.736 1.674 7.362 1.00 95.56 193 GLN A N 1
ATOM 1376 C CA . GLN A 1 193 ? 1.338 2.800 8.088 1.00 95.56 193 GLN A CA 1
ATOM 1377 C C . GLN A 1 193 ? 1.377 4.121 7.293 1.00 95.56 193 GLN A C 1
ATOM 1379 O O . GLN A 1 193 ? 1.828 5.137 7.821 1.00 95.56 193 GLN A O 1
ATOM 1384 N N . LYS A 1 194 ? 1.009 4.106 6.006 1.00 96.25 194 LYS A N 1
ATOM 1385 C CA . LYS A 1 194 ? 1.066 5.251 5.097 1.00 96.25 194 LYS A CA 1
ATOM 1386 C C . LYS A 1 194 ? -0.176 6.126 5.263 1.00 96.25 194 LYS A C 1
ATOM 1388 O O . LYS A 1 194 ? -1.300 5.668 5.094 1.00 96.25 194 LYS A O 1
ATOM 1393 N N . CYS A 1 195 ? 0.035 7.412 5.524 1.00 96.88 195 CYS A N 1
ATOM 1394 C CA . CYS A 1 195 ? -1.034 8.396 5.625 1.00 96.88 195 CYS A CA 1
ATOM 1395 C C . CYS A 1 195 ? -1.696 8.641 4.252 1.00 96.88 195 CYS A C 1
ATOM 1397 O O . CYS A 1 195 ? -0.988 9.048 3.324 1.00 96.88 195 CYS A O 1
ATOM 1399 N N . PRO A 1 196 ? -3.031 8.512 4.126 1.00 96.81 196 PRO A N 1
ATOM 1400 C CA . PRO A 1 196 ? -3.785 8.841 2.909 1.00 96.81 196 PRO A CA 1
ATOM 1401 C C . PRO A 1 196 ? -3.714 10.303 2.448 1.00 96.81 196 PRO A C 1
ATOM 1403 O O . PRO A 1 196 ? -4.213 10.609 1.373 1.00 96.81 196 PRO A O 1
ATOM 1406 N N . HIS A 1 197 ? -3.151 11.212 3.252 1.00 95.62 197 HIS A N 1
ATOM 1407 C CA . HIS A 1 197 ? -2.949 12.608 2.856 1.00 95.62 197 HIS A CA 1
ATOM 1408 C C . HIS A 1 197 ? -1.826 12.735 1.813 1.00 95.62 197 HIS A C 1
ATOM 1410 O O . HIS A 1 197 ? -2.096 12.940 0.637 1.00 95.62 197 HIS A O 1
ATOM 1416 N N . LEU A 1 198 ? -0.568 12.585 2.246 1.00 96.06 198 LEU A N 1
ATOM 1417 C CA . LEU A 1 198 ? 0.630 12.744 1.402 1.00 96.06 198 LEU A CA 1
ATOM 1418 C C . LEU A 1 198 ? 1.660 11.617 1.598 1.00 96.06 198 LEU A C 1
ATOM 1420 O O . LEU A 1 198 ? 2.776 11.687 1.099 1.00 96.06 198 LEU A O 1
ATOM 1424 N N . GLY A 1 199 ? 1.306 10.559 2.332 1.00 95.56 199 GLY A N 1
ATOM 1425 C CA . GLY A 1 199 ? 2.147 9.369 2.458 1.00 95.56 199 GLY A CA 1
ATOM 1426 C C . GLY A 1 199 ? 3.143 9.339 3.619 1.00 95.56 199 GLY A C 1
ATOM 1427 O O . GLY A 1 199 ? 3.924 8.393 3.696 1.00 95.56 199 GLY A O 1
ATOM 1428 N N . CYS A 1 200 ? 3.106 10.301 4.546 1.00 95.75 200 CYS A N 1
ATOM 1429 C CA . CYS A 1 200 ? 3.878 10.219 5.793 1.00 95.75 200 CYS A CA 1
ATOM 1430 C C . CYS A 1 200 ? 3.586 8.924 6.569 1.00 95.75 200 CYS A C 1
ATOM 1432 O O . CYS A 1 200 ? 2.463 8.416 6.530 1.00 95.75 200 CYS A O 1
ATOM 1434 N N . ARG A 1 201 ? 4.559 8.431 7.345 1.00 95.25 201 ARG A N 1
ATOM 1435 C CA . ARG A 1 201 ? 4.315 7.354 8.314 1.00 95.25 201 ARG A CA 1
ATOM 1436 C C . ARG A 1 201 ? 3.414 7.874 9.439 1.00 95.25 201 ARG A C 1
ATOM 1438 O O . ARG A 1 201 ? 3.690 8.931 10.001 1.00 95.25 201 ARG A O 1
ATOM 1445 N N . VAL A 1 202 ? 2.350 7.143 9.756 1.00 96.25 202 VAL A N 1
ATOM 1446 C CA . VAL A 1 202 ? 1.437 7.461 10.859 1.00 96.25 202 VAL A CA 1
ATOM 1447 C C . VAL A 1 202 ? 1.873 6.679 12.104 1.00 96.25 202 VAL A C 1
ATOM 1449 O O . VAL A 1 202 ? 1.822 5.447 12.066 1.00 96.25 202 VAL A O 1
ATOM 1452 N N . PRO A 1 203 ? 2.349 7.349 13.169 1.00 95.12 203 PRO A N 1
ATOM 1453 C CA . PRO A 1 203 ? 2.602 6.704 14.450 1.00 95.12 203 PRO A CA 1
ATOM 1454 C C . PRO A 1 203 ? 1.309 6.518 15.254 1.00 95.12 203 PRO A C 1
ATOM 1456 O O . PRO A 1 203 ? 0.310 7.216 15.052 1.00 95.12 203 PRO A O 1
ATOM 1459 N N . GLU A 1 204 ? 1.355 5.580 16.185 1.00 94.81 204 GLU A N 1
ATOM 1460 C CA . GLU A 1 204 ? 0.373 5.379 17.237 1.00 94.81 204 GLU A CA 1
ATOM 1461 C C . GLU A 1 204 ? 0.562 6.388 18.377 1.00 94.81 204 GLU A C 1
ATOM 1463 O O . GLU A 1 204 ? 1.678 6.774 18.733 1.00 94.81 204 GLU A O 1
ATOM 1468 N N . CYS A 1 205 ? -0.546 6.803 18.980 1.00 94.88 205 CYS A N 1
ATOM 1469 C CA . CYS A 1 205 ? -0.567 7.598 20.192 1.00 94.88 205 CYS A CA 1
ATOM 1470 C C . CYS A 1 205 ? -1.110 6.751 21.341 1.00 94.88 205 CYS A C 1
ATOM 1472 O O . CYS A 1 205 ? -2.293 6.412 21.387 1.00 94.88 205 CYS A O 1
ATOM 1474 N N . LYS A 1 206 ? -0.241 6.419 22.300 1.00 91.94 206 LYS A N 1
ATOM 1475 C CA . LYS A 1 206 ? -0.606 5.546 23.426 1.00 91.94 206 LYS A CA 1
ATOM 1476 C C . LYS A 1 206 ? -1.621 6.185 24.379 1.00 91.94 206 LYS A C 1
ATOM 1478 O O . LYS A 1 206 ? -2.370 5.449 25.011 1.00 91.94 206 LYS A O 1
ATOM 1483 N N . SER A 1 207 ? -1.658 7.517 24.479 1.00 92.50 207 SER A N 1
ATOM 1484 C CA . SER A 1 207 ? -2.583 8.237 25.363 1.00 92.50 207 SER A CA 1
ATOM 1485 C C . SER A 1 207 ? -3.991 8.349 24.786 1.00 92.50 207 SER A C 1
ATOM 1487 O O . SER A 1 207 ? -4.943 8.028 25.483 1.00 92.50 207 SER A O 1
ATOM 1489 N N . SER A 1 208 ? -4.141 8.769 23.526 1.00 93.62 208 SER A N 1
ATOM 1490 C CA . SER A 1 208 ? -5.455 8.865 22.872 1.00 93.62 208 SER A CA 1
ATOM 1491 C C . SER A 1 208 ? -5.960 7.529 22.324 1.00 93.62 208 SER A C 1
ATOM 1493 O O . SER A 1 208 ? -7.133 7.431 21.966 1.00 93.62 208 SER A O 1
ATOM 1495 N N . GLN A 1 209 ? -5.093 6.508 22.265 1.00 95.00 209 GLN A N 1
ATOM 1496 C CA . GLN A 1 209 ? -5.364 5.203 21.649 1.00 95.00 209 GLN A CA 1
ATOM 1497 C C . GLN A 1 209 ? -5.749 5.311 20.167 1.00 95.00 209 GLN A C 1
ATOM 1499 O O . GLN A 1 209 ? -6.460 4.464 19.618 1.00 95.00 209 GLN A O 1
ATOM 1504 N N . TRP A 1 210 ? -5.247 6.355 19.508 1.00 95.44 210 TRP A N 1
ATOM 1505 C CA . TRP A 1 210 ? -5.495 6.698 18.111 1.00 95.44 210 TRP A CA 1
ATOM 1506 C C . TRP A 1 210 ? -4.188 6.745 17.315 1.00 95.44 210 TRP A C 1
ATOM 1508 O O . TRP A 1 210 ? -3.095 6.845 17.868 1.00 95.44 210 TRP A O 1
ATOM 1518 N N . PHE A 1 211 ? -4.296 6.705 15.992 1.00 96.25 211 PHE A N 1
ATOM 1519 C CA . PHE A 1 211 ? -3.191 6.985 15.084 1.00 96.25 211 PHE A CA 1
ATOM 1520 C C . PHE A 1 211 ? -3.181 8.466 14.720 1.00 96.25 211 PHE A C 1
ATOM 1522 O O . PHE A 1 211 ? -4.158 8.998 14.190 1.00 96.25 211 PHE A O 1
ATOM 1529 N N . GLU A 1 212 ? -2.060 9.139 14.965 1.00 95.44 212 GLU A N 1
ATOM 1530 C CA . GLU A 1 212 ? -1.961 10.590 14.822 1.00 95.44 212 GLU A CA 1
ATOM 1531 C C . GLU A 1 212 ? -0.755 10.971 13.966 1.00 95.44 212 GLU A C 1
ATOM 1533 O O . GLU A 1 212 ? 0.407 10.824 14.346 1.00 95.44 212 GLU A O 1
ATOM 1538 N N . CYS A 1 213 ? -1.028 11.471 12.763 1.00 95.44 213 CYS A N 1
ATOM 1539 C CA . CYS A 1 213 ? 0.001 11.823 11.800 1.00 95.44 213 CYS A CA 1
ATOM 1540 C C . CYS A 1 213 ? 0.656 13.163 12.156 1.00 95.44 213 CYS A C 1
ATOM 1542 O O . CYS A 1 213 ? 0.041 14.221 12.023 1.00 95.44 213 CYS A O 1
ATOM 1544 N N . GLN A 1 214 ? 1.942 13.118 12.498 1.00 93.06 214 GLN A N 1
ATOM 1545 C CA . GLN A 1 214 ? 2.734 14.278 12.930 1.00 93.06 214 GLN A CA 1
ATOM 1546 C C . GLN A 1 214 ? 3.020 15.305 11.818 1.00 93.06 214 GLN A C 1
ATOM 1548 O O . GLN A 1 214 ? 3.456 16.410 12.107 1.00 93.06 214 GLN A O 1
ATOM 1553 N N . CYS A 1 215 ? 2.774 14.969 10.546 1.00 93.50 215 CYS A N 1
ATOM 1554 C CA . CYS A 1 215 ? 3.042 15.888 9.435 1.00 93.50 215 CYS A CA 1
ATOM 1555 C C . CYS A 1 215 ? 2.022 17.036 9.350 1.00 93.50 215 CYS A C 1
ATOM 1557 O O . CYS A 1 215 ? 2.400 18.185 9.174 1.00 93.50 215 CYS A O 1
ATOM 1559 N N . HIS A 1 216 ? 0.724 16.719 9.438 1.00 93.88 216 HIS A N 1
ATOM 1560 C CA . HIS A 1 216 ? -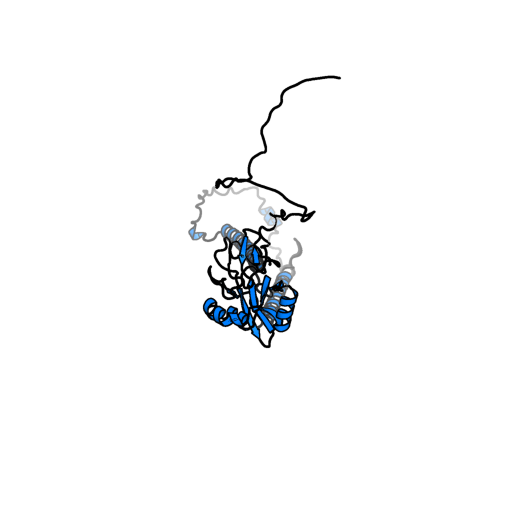0.365 17.697 9.264 1.00 93.88 216 HIS A CA 1
ATOM 1561 C C . HIS A 1 216 ? -1.553 17.442 10.213 1.00 93.88 216 HIS A C 1
ATOM 1563 O O . HIS A 1 216 ? -2.657 17.923 9.971 1.00 93.88 216 HIS A O 1
ATOM 1569 N N . GLY A 1 217 ? -1.372 16.616 11.250 1.00 92.81 217 GLY A N 1
ATOM 1570 C CA . GLY A 1 217 ? -2.385 16.376 12.283 1.00 92.81 217 GLY A CA 1
ATOM 1571 C C . GLY A 1 217 ? -3.597 15.553 11.835 1.00 92.81 217 GLY A C 1
ATOM 1572 O O . GLY A 1 217 ? -4.684 15.741 12.371 1.00 92.81 217 GLY A O 1
ATOM 1573 N N . SER A 1 218 ? -3.458 14.662 10.844 1.00 95.19 218 SER A N 1
ATOM 1574 C CA . SER A 1 218 ? -4.540 13.711 10.521 1.00 95.19 218 SER A CA 1
ATOM 1575 C C . SER A 1 218 ? -4.684 12.673 11.628 1.00 95.19 218 SER A C 1
ATOM 1577 O O . SER A 1 218 ? -3.682 12.095 12.044 1.00 95.19 218 SER A O 1
ATOM 1579 N N . GLN A 1 219 ? -5.914 12.442 12.078 1.00 95.69 219 GLN A N 1
ATOM 1580 C CA . GLN A 1 219 ? -6.229 11.589 13.223 1.00 95.69 219 GLN A CA 1
ATOM 1581 C C . GLN A 1 219 ? -7.147 10.448 12.790 1.00 95.69 219 GLN A C 1
ATOM 1583 O O . GLN A 1 219 ? -8.142 10.677 12.091 1.00 95.69 219 GLN A O 1
ATOM 1588 N N . TYR A 1 220 ? -6.828 9.238 13.235 1.00 96.31 220 TYR A N 1
ATOM 1589 C CA . TYR A 1 220 ? -7.591 8.026 12.962 1.00 96.31 220 TYR A CA 1
ATOM 1590 C C . TYR A 1 220 ? -7.782 7.234 14.253 1.00 96.31 220 TYR A C 1
ATOM 1592 O O . TYR A 1 220 ? -6.882 7.197 15.083 1.00 96.31 220 TYR A O 1
ATOM 1600 N N . ASN A 1 221 ? -8.924 6.574 14.424 1.00 95.06 221 ASN A N 1
ATOM 1601 C CA . ASN A 1 221 ? -9.134 5.699 15.582 1.00 95.06 221 ASN A CA 1
ATOM 1602 C C . ASN A 1 221 ? -8.277 4.419 15.496 1.00 95.06 221 ASN A C 1
ATOM 1604 O O . ASN A 1 221 ? -7.572 4.196 14.508 1.00 95.06 221 ASN A O 1
ATOM 1608 N N . ARG A 1 222 ? -8.368 3.530 16.495 1.00 94.31 222 ARG A N 1
ATOM 1609 C CA . ARG A 1 222 ? -7.561 2.295 16.562 1.00 94.31 222 ARG A CA 1
ATOM 1610 C C . ARG A 1 222 ? -7.772 1.338 15.380 1.00 94.31 222 ARG A C 1
ATOM 1612 O O . ARG A 1 222 ? -6.923 0.490 15.132 1.00 94.31 222 ARG A O 1
ATOM 1619 N N . VAL A 1 223 ? -8.860 1.484 14.620 1.00 95.06 223 VAL A N 1
ATOM 1620 C CA . VAL A 1 223 ? -9.168 0.679 13.419 1.00 95.06 223 VAL A CA 1
ATOM 1621 C C . VAL A 1 223 ? -8.938 1.442 12.103 1.00 95.06 223 VAL A C 1
ATOM 1623 O O . VAL A 1 223 ? -9.353 1.005 11.022 1.00 95.06 223 VAL A O 1
ATOM 1626 N N . GLY A 1 224 ? -8.262 2.593 12.171 1.00 95.25 224 GLY A N 1
ATOM 1627 C CA . GLY A 1 224 ? -7.847 3.383 11.012 1.00 95.25 224 GLY A CA 1
ATOM 1628 C C . GLY A 1 224 ? -8.977 4.166 10.339 1.00 95.25 224 GLY A C 1
ATOM 1629 O O . GLY A 1 224 ? -8.828 4.614 9.202 1.00 95.25 224 GLY A O 1
ATOM 1630 N N . GLU A 1 225 ? -10.128 4.331 10.983 1.00 95.94 225 GLU A N 1
ATOM 1631 C CA . GLU A 1 225 ? -11.198 5.206 10.500 1.00 95.94 225 GLU A CA 1
ATOM 1632 C C . GLU A 1 225 ? -10.862 6.664 10.819 1.00 95.94 225 GLU A C 1
ATOM 1634 O O . GLU A 1 225 ? -10.380 6.983 11.906 1.00 95.94 225 GLU A O 1
ATOM 1639 N N . LYS A 1 226 ? -11.090 7.566 9.860 1.00 95.75 226 LYS A N 1
ATOM 1640 C CA . LYS A 1 226 ? -10.712 8.973 10.011 1.00 95.75 226 LYS A CA 1
ATOM 1641 C C . LYS A 1 226 ? -11.620 9.683 11.015 1.00 95.75 226 LYS A C 1
ATOM 1643 O O . LYS A 1 226 ? -12.838 9.668 10.867 1.00 95.75 226 LYS A O 1
ATOM 1648 N N . LYS A 1 227 ? -10.996 10.402 11.950 1.00 94.94 227 LYS A N 1
ATOM 1649 C CA . LYS A 1 227 ? -11.656 11.264 12.939 1.00 94.94 227 LYS A CA 1
ATOM 1650 C C . LYS A 1 227 ? -11.402 12.751 12.694 1.00 94.94 227 LYS A C 1
ATOM 1652 O O . LYS A 1 227 ? -12.306 13.556 12.875 1.00 94.94 227 LYS A O 1
ATOM 1657 N N . GLY A 1 228 ? -10.212 13.121 12.214 1.00 92.50 228 GLY A N 1
ATOM 1658 C CA . GLY A 1 228 ? -9.851 14.530 12.038 1.00 92.50 228 GLY A CA 1
ATOM 1659 C C . GLY A 1 228 ? -8.694 14.788 11.074 1.00 92.50 228 GLY A C 1
ATOM 1660 O O . GLY A 1 228 ? -8.034 13.866 10.591 1.00 92.50 228 GLY A O 1
ATOM 1661 N N . GLY A 1 229 ? -8.460 16.069 10.790 1.00 93.12 229 GLY A N 1
ATOM 1662 C CA . GLY A 1 229 ? -7.363 16.564 9.954 1.00 93.12 229 GLY A CA 1
ATOM 1663 C C . GLY A 1 229 ? -7.591 16.479 8.432 1.00 93.12 229 GLY A C 1
ATOM 1664 O O . GLY A 1 229 ? -8.694 16.151 7.976 1.00 93.12 229 GLY A O 1
ATOM 1665 N N . PRO A 1 230 ? -6.553 16.799 7.634 1.00 95.81 230 PRO A N 1
ATOM 1666 C CA . PRO A 1 230 ? -6.681 17.064 6.195 1.00 95.81 230 PRO A CA 1
ATOM 1667 C C . PRO A 1 230 ? -6.784 15.824 5.297 1.00 95.81 230 PRO A C 1
ATOM 1669 O O . PRO A 1 230 ? -7.126 15.959 4.127 1.00 95.81 230 PRO A O 1
ATOM 1672 N N . ALA A 1 231 ? -6.499 14.615 5.795 1.00 96.31 231 ALA A N 1
ATOM 1673 C CA . ALA A 1 231 ? -6.587 13.408 4.971 1.00 96.31 231 ALA A CA 1
ATOM 1674 C C . ALA A 1 231 ? -8.001 13.221 4.376 1.00 96.31 231 ALA A C 1
ATOM 1676 O O . ALA A 1 231 ? -8.986 13.382 5.094 1.00 96.31 231 ALA A O 1
ATOM 1677 N N . PRO A 1 232 ? -8.155 12.844 3.097 1.00 95.62 232 PRO A N 1
ATOM 1678 C CA . PRO A 1 232 ? -9.476 12.761 2.464 1.00 95.62 232 PRO A CA 1
ATOM 1679 C C . PRO A 1 232 ? -10.315 11.552 2.918 1.00 95.62 232 PRO A C 1
ATOM 1681 O O . PRO A 1 232 ? -11.523 11.524 2.712 1.00 95.62 232 PRO A O 1
ATOM 1684 N N . ARG A 1 233 ? -9.691 10.546 3.538 1.00 95.56 233 ARG A N 1
ATOM 1685 C CA . ARG A 1 233 ? -10.303 9.266 3.937 1.00 95.56 233 ARG A CA 1
ATOM 1686 C C . ARG A 1 233 ? -9.534 8.631 5.098 1.00 95.56 233 ARG A C 1
ATOM 1688 O O . ARG A 1 233 ? -8.481 9.145 5.478 1.00 95.56 233 ARG A O 1
ATOM 1695 N N . GLY A 1 234 ? -10.044 7.532 5.660 1.00 96.19 234 GLY A N 1
ATOM 1696 C CA . GLY A 1 234 ? -9.309 6.746 6.661 1.00 96.19 234 GLY A CA 1
ATOM 1697 C C . GLY A 1 234 ? -8.113 5.987 6.083 1.00 96.19 234 GLY A C 1
ATOM 1698 O O . GLY A 1 234 ? -7.896 5.979 4.867 1.00 96.19 234 GLY A O 1
ATOM 1699 N N . MET A 1 235 ? -7.334 5.366 6.969 1.00 96.88 235 MET A N 1
ATOM 1700 C CA . MET A 1 235 ? -6.116 4.625 6.639 1.00 96.88 235 MET A CA 1
ATOM 1701 C C . MET A 1 235 ? -6.401 3.453 5.700 1.00 96.88 235 MET A C 1
ATOM 1703 O O . MET A 1 235 ? -7.443 2.799 5.792 1.00 96.88 235 MET A O 1
ATOM 1707 N N . ASP A 1 236 ? -5.449 3.206 4.802 1.00 96.75 236 ASP A N 1
ATOM 1708 C CA . ASP A 1 236 ? -5.466 2.048 3.911 1.00 96.75 236 ASP A CA 1
ATOM 1709 C C . ASP A 1 236 ? -5.356 0.746 4.698 1.00 96.75 236 ASP A C 1
ATOM 1711 O O . ASP A 1 236 ? -4.759 0.706 5.775 1.00 96.75 236 ASP A O 1
ATOM 1715 N N . ARG A 1 237 ? -5.931 -0.320 4.147 1.00 95.88 237 ARG A N 1
ATOM 1716 C CA . ARG A 1 237 ? -5.945 -1.650 4.760 1.00 95.88 237 ARG A CA 1
ATOM 1717 C C . ARG A 1 237 ? -5.344 -2.669 3.817 1.00 95.88 237 ARG A C 1
ATOM 1719 O O . ARG A 1 237 ? -5.464 -2.538 2.602 1.00 95.88 237 ARG A O 1
ATOM 1726 N N . PHE A 1 238 ? -4.720 -3.689 4.378 1.00 96.56 238 PHE A N 1
ATOM 1727 C CA . PHE A 1 238 ? -4.254 -4.833 3.606 1.00 96.56 238 PHE A CA 1
ATOM 1728 C C . PHE A 1 238 ? -5.307 -5.936 3.591 1.00 96.56 238 PHE A C 1
ATOM 1730 O O . PHE A 1 238 ? -6.102 -6.059 4.525 1.00 96.56 238 PHE A O 1
ATOM 1737 N N . ALA A 1 239 ? -5.293 -6.751 2.538 1.00 95.12 239 ALA A N 1
ATOM 1738 C CA . ALA A 1 239 ? -6.005 -8.021 2.553 1.00 95.12 239 ALA A CA 1
ATOM 1739 C C . ALA A 1 239 ? -5.453 -8.909 3.670 1.00 95.12 239 ALA A C 1
ATOM 1741 O O . ALA A 1 239 ? -4.239 -9.043 3.840 1.00 95.12 239 ALA A O 1
ATOM 1742 N N . VAL A 1 240 ? -6.357 -9.550 4.398 1.00 95.00 240 VAL A N 1
ATOM 1743 C CA . VAL A 1 240 ? -6.021 -10.482 5.463 1.00 95.00 240 VAL A CA 1
ATOM 1744 C C . VAL A 1 240 ? -6.664 -11.824 5.153 1.00 95.00 240 VAL A C 1
ATOM 1746 O O . VAL A 1 240 ? -7.817 -11.909 4.741 1.00 95.00 240 VAL A O 1
ATOM 1749 N N . SER A 1 241 ? -5.906 -12.891 5.359 1.00 94.19 241 SER A N 1
ATOM 1750 C CA . SER A 1 241 ? -6.413 -14.258 5.294 1.00 94.19 241 SER A CA 1
ATOM 1751 C C . SER A 1 241 ? -5.962 -15.017 6.529 1.00 94.19 241 SER A C 1
ATOM 1753 O O . SER A 1 241 ? -4.833 -14.843 6.987 1.00 94.19 241 SER A O 1
ATOM 1755 N N . VAL A 1 242 ? -6.852 -15.838 7.077 1.00 93.31 242 VAL A N 1
ATOM 1756 C CA . VAL A 1 242 ? -6.550 -16.698 8.219 1.00 93.31 242 VAL A CA 1
ATOM 1757 C C . VAL A 1 242 ? -6.759 -18.137 7.788 1.00 93.31 242 VAL A C 1
ATOM 1759 O O . VAL A 1 242 ? -7.867 -18.526 7.430 1.00 93.31 242 VAL A O 1
ATOM 1762 N N . VAL A 1 243 ? -5.689 -18.926 7.813 1.00 92.62 243 VAL A N 1
ATOM 1763 C CA . VAL A 1 243 ? -5.717 -20.349 7.459 1.00 92.62 243 VAL A CA 1
ATOM 1764 C C . VAL A 1 243 ? -5.078 -21.123 8.602 1.00 92.62 243 VAL A C 1
ATOM 1766 O O . VAL A 1 243 ? -3.965 -20.810 9.015 1.00 92.62 243 VAL A O 1
ATOM 1769 N N . ASN A 1 244 ? -5.787 -22.114 9.151 1.00 90.25 244 ASN A N 1
ATOM 1770 C CA . ASN A 1 244 ? -5.319 -22.929 10.284 1.00 90.25 244 ASN A CA 1
ATOM 1771 C C . ASN A 1 244 ? -4.850 -22.096 11.500 1.00 90.25 244 ASN A C 1
ATOM 1773 O O . ASN A 1 244 ? -3.885 -22.449 12.175 1.00 90.25 244 ASN A O 1
ATOM 1777 N N . GLY A 1 245 ? -5.502 -20.955 11.758 1.00 89.31 245 GLY A N 1
ATOM 1778 C CA . GLY A 1 245 ? -5.149 -20.044 12.855 1.00 89.31 245 GLY A CA 1
ATOM 1779 C C . GLY A 1 245 ? -3.890 -19.198 12.621 1.00 89.31 245 GLY A C 1
ATOM 1780 O O . GLY A 1 245 ? -3.489 -18.455 13.517 1.00 89.31 245 GLY A O 1
ATOM 1781 N N . VAL A 1 246 ? -3.276 -19.279 11.438 1.00 93.62 246 VAL A N 1
ATOM 1782 C CA . VAL A 1 246 ? -2.157 -18.428 11.019 1.00 93.62 246 VAL A CA 1
ATOM 1783 C C . VAL A 1 246 ? -2.693 -17.250 10.213 1.00 93.62 246 VAL A C 1
ATOM 1785 O O . VAL A 1 246 ? -3.455 -17.432 9.265 1.00 93.62 246 VAL A O 1
ATOM 1788 N N . LEU A 1 247 ? -2.290 -16.043 10.604 1.00 93.12 247 LEU A N 1
ATOM 1789 C CA . LEU A 1 247 ? -2.602 -14.792 9.932 1.00 93.12 247 LEU A CA 1
ATOM 1790 C C . LEU A 1 247 ? -1.597 -14.542 8.804 1.00 93.12 247 LEU A C 1
ATOM 1792 O O . LEU A 1 247 ? -0.391 -14.438 9.043 1.00 93.12 247 LEU A O 1
ATOM 1796 N N . THR A 1 248 ? -2.100 -14.363 7.589 1.00 94.75 248 THR A N 1
ATOM 1797 C CA . THR A 1 248 ? -1.313 -13.938 6.430 1.00 94.75 248 THR A CA 1
ATOM 1798 C C . THR A 1 248 ? -1.851 -12.605 5.921 1.00 94.75 248 THR A C 1
ATOM 1800 O O . THR A 1 248 ? -3.039 -12.479 5.614 1.00 94.75 248 THR A O 1
ATOM 1803 N N . ILE A 1 249 ? -0.967 -11.613 5.822 1.00 95.12 249 ILE A N 1
ATOM 1804 C CA . ILE A 1 249 ? -1.263 -10.262 5.336 1.00 95.12 249 ILE A CA 1
ATOM 1805 C C . ILE A 1 249 ? -0.758 -10.151 3.899 1.00 95.12 249 ILE A C 1
ATOM 1807 O O . ILE A 1 249 ? 0.431 -10.335 3.638 1.00 95.12 249 ILE A O 1
ATOM 1811 N N . ASP A 1 250 ? -1.643 -9.842 2.959 1.00 94.31 250 ASP A N 1
ATOM 1812 C CA . ASP A 1 250 ? -1.274 -9.603 1.567 1.00 94.31 250 ASP A CA 1
ATOM 1813 C C . ASP A 1 250 ? -0.966 -8.118 1.351 1.00 94.31 250 ASP A C 1
ATOM 1815 O O . ASP A 1 250 ? -1.860 -7.274 1.277 1.00 94.31 250 ASP A O 1
ATOM 1819 N N . THR A 1 251 ? 0.326 -7.795 1.256 1.00 92.88 251 THR A N 1
ATOM 1820 C CA . THR A 1 251 ? 0.782 -6.414 1.041 1.00 92.88 251 THR A CA 1
ATOM 1821 C C . THR A 1 251 ? 0.726 -5.965 -0.419 1.00 92.88 251 THR A C 1
ATOM 1823 O O . THR A 1 251 ? 0.928 -4.782 -0.696 1.00 92.88 251 THR A O 1
ATOM 1826 N N . GLY A 1 252 ? 0.441 -6.878 -1.355 1.00 90.38 252 GLY A N 1
ATOM 1827 C CA . GLY A 1 252 ? 0.184 -6.552 -2.759 1.00 90.38 252 GLY A CA 1
ATOM 1828 C C . GLY A 1 252 ? -1.239 -6.041 -2.997 1.00 90.38 252 GLY A C 1
ATOM 1829 O O . GLY A 1 252 ? -1.465 -5.248 -3.909 1.00 90.38 252 GLY A O 1
ATOM 1830 N N . ALA A 1 253 ? -2.187 -6.437 -2.145 1.00 92.06 253 ALA A N 1
ATOM 1831 C CA . ALA A 1 253 ? -3.584 -6.024 -2.216 1.00 92.06 253 ALA A CA 1
ATOM 1832 C C . ALA A 1 253 ? -3.909 -4.961 -1.151 1.00 92.06 253 ALA A C 1
ATOM 1834 O O . ALA A 1 253 ? -4.264 -5.268 -0.010 1.00 92.06 253 ALA A O 1
ATOM 1835 N N . VAL A 1 254 ? -3.791 -3.689 -1.547 1.00 94.00 254 VAL A N 1
ATOM 1836 C CA . VAL A 1 254 ? -4.105 -2.525 -0.704 1.00 94.00 254 VAL A CA 1
ATOM 1837 C C . VAL A 1 254 ? -5.508 -2.015 -1.008 1.00 94.00 254 VAL A C 1
ATOM 1839 O O . VAL A 1 254 ? -5.810 -1.639 -2.139 1.00 94.00 254 VAL A O 1
ATOM 1842 N N . PHE A 1 255 ? -6.350 -1.946 0.017 1.00 95.06 255 PHE A N 1
ATOM 1843 C CA . PHE A 1 255 ? -7.706 -1.420 -0.060 1.00 95.06 255 PHE A CA 1
ATOM 1844 C C . PHE A 1 255 ? -7.769 -0.013 0.518 1.00 95.06 255 PHE A C 1
ATOM 1846 O O . PHE A 1 255 ? -7.241 0.260 1.601 1.00 95.06 255 PHE A O 1
ATOM 1853 N N . ALA A 1 256 ? -8.460 0.872 -0.202 1.00 94.69 256 ALA A N 1
ATOM 1854 C CA . ALA A 1 256 ? -8.684 2.233 0.248 1.00 94.69 256 ALA A CA 1
ATOM 1855 C C . ALA A 1 256 ? -9.436 2.249 1.586 1.00 94.69 256 ALA A C 1
ATOM 1857 O O . ALA A 1 256 ? -10.425 1.533 1.779 1.00 94.69 256 ALA A O 1
ATOM 1858 N N . GLY A 1 257 ? -8.972 3.096 2.503 1.00 92.19 257 GLY A N 1
ATOM 1859 C CA . GLY A 1 257 ? -9.672 3.347 3.757 1.00 92.19 257 GLY A CA 1
ATOM 1860 C C . GLY A 1 257 ? -11.086 3.903 3.552 1.00 92.19 257 GLY A C 1
ATOM 1861 O O . GLY A 1 257 ? -11.407 4.407 2.473 1.00 92.19 257 GLY A O 1
ATOM 1862 N N . PRO A 1 258 ? -11.944 3.832 4.584 1.00 93.25 258 PRO A N 1
ATOM 1863 C CA . PRO A 1 258 ? -13.343 4.191 4.450 1.00 93.25 258 PRO A CA 1
ATOM 1864 C C . PRO A 1 258 ? -13.503 5.713 4.269 1.00 93.25 258 PRO A C 1
ATOM 1866 O O . PRO A 1 258 ? -12.612 6.482 4.665 1.00 93.25 258 PRO A O 1
ATOM 1869 N N . PRO A 1 259 ? -14.632 6.167 3.699 1.00 92.25 259 PRO A N 1
ATOM 1870 C CA . PRO A 1 259 ? -14.937 7.588 3.606 1.00 92.25 259 PRO A CA 1
ATOM 1871 C C . PRO A 1 259 ? -15.074 8.233 4.995 1.00 92.25 259 PRO A C 1
ATOM 1873 O O . PRO A 1 259 ? -15.173 7.564 6.027 1.00 92.25 259 PRO A O 1
ATOM 1876 N N . ILE A 1 260 ? -15.054 9.564 5.016 1.00 91.88 260 ILE A N 1
ATOM 1877 C CA . ILE A 1 260 ? -15.210 10.361 6.239 1.00 91.88 260 ILE A CA 1
ATOM 1878 C C . ILE A 1 260 ? -16.570 10.054 6.885 1.00 91.88 260 ILE A C 1
ATOM 1880 O O . ILE A 1 260 ? -17.577 9.975 6.190 1.00 91.88 260 ILE A O 1
ATOM 1884 N N . GLY A 1 261 ? -16.596 9.903 8.213 1.00 88.38 261 GLY A N 1
ATOM 1885 C CA . GLY A 1 261 ? -17.823 9.667 8.986 1.00 88.38 261 GLY A CA 1
ATOM 1886 C C . GLY A 1 261 ? -18.117 8.197 9.296 1.00 88.38 261 GLY A C 1
ATOM 1887 O O . GLY A 1 261 ? -18.982 7.917 10.121 1.00 88.38 261 GLY A O 1
ATOM 1888 N N . VAL A 1 262 ? -17.376 7.253 8.708 1.00 91.62 262 VAL A N 1
ATOM 1889 C CA . VAL A 1 262 ? -17.456 5.839 9.104 1.00 91.62 262 VAL A CA 1
ATOM 1890 C C . VAL A 1 262 ? -16.859 5.669 10.501 1.00 91.62 262 VAL A C 1
ATOM 1892 O O . VAL A 1 262 ? -15.710 6.035 10.733 1.00 91.62 262 VAL A O 1
ATOM 1895 N N . ASN A 1 263 ? -17.650 5.122 11.423 1.00 91.56 263 ASN A N 1
ATOM 1896 C CA . ASN A 1 263 ? -17.246 4.838 12.798 1.00 91.56 263 ASN A CA 1
ATOM 1897 C C . ASN A 1 263 ? -17.872 3.511 13.246 1.00 91.56 263 ASN A C 1
ATOM 1899 O O . ASN A 1 263 ? -18.972 3.486 13.803 1.00 91.56 263 ASN A O 1
ATOM 1903 N N . THR A 1 264 ? -17.215 2.394 12.943 1.00 91.75 264 THR A N 1
ATOM 1904 C CA . THR A 1 264 ? -17.775 1.062 13.216 1.00 91.75 264 THR A CA 1
ATOM 1905 C C . THR A 1 264 ? -17.640 0.665 14.681 1.00 91.75 264 THR A C 1
ATOM 1907 O O . THR A 1 264 ? -18.544 0.032 15.228 1.00 91.75 264 THR A O 1
ATOM 1910 N N . THR A 1 265 ? -16.561 1.079 15.346 1.00 89.50 265 THR A N 1
ATOM 1911 C CA . THR A 1 265 ? -16.305 0.731 16.751 1.00 89.50 265 THR A CA 1
ATOM 1912 C C . THR A 1 265 ? -16.944 1.701 17.739 1.00 89.50 265 THR A C 1
ATOM 1914 O O . THR A 1 265 ? -17.150 1.337 18.891 1.00 89.50 265 THR A O 1
ATOM 1917 N N . GLY A 1 266 ? -17.270 2.928 17.319 1.00 87.38 266 GLY A N 1
ATOM 1918 C CA . GLY A 1 266 ? -17.731 3.978 18.231 1.00 87.38 266 GLY A CA 1
ATOM 1919 C C . GLY A 1 266 ? -16.638 4.487 19.173 1.00 87.38 266 GLY A C 1
ATOM 1920 O O . GLY A 1 266 ? -16.941 5.230 20.099 1.00 87.38 266 GLY A O 1
ATOM 1921 N N . GLN A 1 267 ? -15.380 4.085 18.964 1.00 88.75 267 GLN A N 1
ATOM 1922 C CA . GLN A 1 267 ? -14.275 4.464 19.835 1.00 88.75 267 GLN A CA 1
ATOM 1923 C C . GLN A 1 267 ? -13.980 5.959 19.667 1.00 88.75 267 GLN A C 1
ATOM 1925 O O . GLN A 1 267 ? -13.662 6.424 18.563 1.00 88.75 267 GLN A O 1
ATOM 1930 N N . GLU A 1 268 ? -14.075 6.692 20.772 1.00 89.88 268 GLU A N 1
ATOM 1931 C CA . GLU A 1 268 ? -13.589 8.064 20.884 1.00 89.88 268 GLU A CA 1
ATOM 1932 C C . GLU A 1 268 ? -12.169 8.095 21.470 1.00 89.88 268 GLU A C 1
ATOM 1934 O O . GLU A 1 268 ? -11.607 7.048 21.794 1.00 89.88 268 GLU A O 1
ATOM 1939 N N . ALA A 1 269 ? -11.536 9.266 21.522 1.00 90.75 269 ALA A N 1
ATOM 1940 C CA . ALA A 1 269 ? -10.187 9.382 22.069 1.00 90.75 269 ALA A CA 1
ATOM 1941 C C . ALA A 1 269 ? -10.213 9.067 23.571 1.00 90.75 269 ALA A C 1
ATOM 1943 O O . ALA A 1 269 ? -10.943 9.702 24.329 1.00 90.75 269 ALA A O 1
ATOM 1944 N N . GLU A 1 270 ? -9.418 8.086 23.999 1.00 91.31 270 GLU A N 1
ATOM 1945 C CA . GLU A 1 270 ? -9.401 7.626 25.399 1.00 91.31 270 GLU A CA 1
ATOM 1946 C C . GLU A 1 270 ? -8.605 8.573 26.315 1.00 91.31 270 GLU A C 1
ATOM 1948 O O . GLU A 1 270 ? -8.753 8.559 27.535 1.00 91.31 270 GLU A O 1
ATOM 1953 N N . GLY A 1 271 ? -7.790 9.446 25.726 1.00 89.75 271 GLY A N 1
ATOM 1954 C CA . GLY A 1 271 ? -6.934 10.383 26.435 1.00 89.75 271 GLY A CA 1
ATOM 1955 C C . GLY A 1 271 ? -6.429 11.505 25.527 1.00 89.75 271 GLY A C 1
ATOM 1956 O O . GLY A 1 271 ? -6.900 11.656 24.397 1.00 89.75 271 GLY A O 1
ATOM 1957 N N . PRO A 1 272 ? -5.475 12.322 26.007 1.00 92.38 272 PRO A N 1
ATOM 1958 C CA . PRO A 1 272 ? -4.987 13.471 25.258 1.00 92.38 272 PRO A CA 1
ATOM 1959 C C . PRO A 1 272 ? -4.276 13.049 23.969 1.00 92.38 272 PRO A C 1
ATOM 1961 O O . PRO A 1 272 ? -3.540 12.059 23.945 1.00 92.38 272 PRO A O 1
ATOM 1964 N N . HIS A 1 273 ? -4.460 13.844 22.917 1.00 90.94 273 HIS A N 1
ATOM 1965 C CA . HIS A 1 273 ? -3.765 13.671 21.646 1.00 90.94 273 HIS A CA 1
ATOM 1966 C C . HIS A 1 273 ? -2.257 13.900 21.797 1.00 90.94 273 HIS A C 1
ATOM 1968 O O . HIS A 1 273 ? -1.815 14.812 22.495 1.00 90.94 273 HIS A O 1
ATOM 1974 N N . CYS A 1 274 ? -1.459 13.089 21.115 1.00 89.06 274 CYS A N 1
ATOM 1975 C CA . CYS A 1 274 ? -0.012 13.236 21.019 1.00 89.06 274 CYS A CA 1
ATOM 1976 C C . CYS A 1 274 ? 0.371 14.383 20.071 1.00 89.06 274 CYS A C 1
ATOM 1978 O O . CYS A 1 274 ? 1.351 15.089 20.320 1.00 89.06 274 CYS A O 1
ATOM 1980 N N . VAL A 1 275 ? -0.399 14.604 18.999 1.00 80.69 275 VAL A N 1
ATOM 1981 C CA . VAL A 1 275 ? -0.278 15.798 18.151 1.00 80.69 275 VAL A CA 1
ATOM 1982 C C . VAL A 1 275 ? -0.901 16.995 18.877 1.00 80.69 275 VAL A C 1
ATOM 1984 O O . VAL A 1 275 ? -2.097 17.029 19.140 1.00 80.69 275 VAL A O 1
ATOM 1987 N N . GLY A 1 276 ? -0.085 17.991 19.234 1.00 65.25 276 GLY A N 1
ATOM 1988 C CA . GLY A 1 276 ? -0.543 19.226 19.892 1.00 65.25 276 GLY A CA 1
ATOM 1989 C C . GLY A 1 276 ? -0.357 19.291 21.416 1.00 65.25 276 GLY A C 1
ATOM 1990 O O . GLY A 1 276 ? -0.399 20.387 21.970 1.00 65.25 276 GLY A O 1
ATOM 1991 N N . ALA A 1 277 ? -0.029 18.187 22.099 1.00 52.06 277 ALA A N 1
ATOM 1992 C CA . ALA A 1 277 ? 0.301 18.210 23.535 1.00 52.06 277 ALA A CA 1
ATOM 1993 C C . ALA A 1 277 ? 1.669 18.852 23.861 1.00 52.06 277 ALA A C 1
ATOM 1995 O O . ALA A 1 277 ? 1.961 19.152 25.020 1.00 52.06 277 ALA A O 1
ATOM 1996 N N . ALA A 1 278 ? 2.503 19.136 22.854 1.00 43.66 278 ALA A N 1
ATOM 1997 C CA . ALA A 1 278 ? 3.771 19.849 23.035 1.00 43.66 278 ALA A CA 1
ATOM 1998 C C . ALA A 1 278 ? 3.612 21.363 23.322 1.00 43.66 278 ALA A C 1
ATOM 2000 O O . ALA A 1 278 ? 4.617 22.052 23.479 1.00 43.66 278 ALA A O 1
ATOM 2001 N N . GLY A 1 279 ? 2.379 21.887 23.411 1.00 42.41 279 GLY A N 1
ATOM 2002 C CA . GLY A 1 279 ? 2.099 23.320 23.574 1.00 42.41 279 GLY A CA 1
ATOM 2003 C C . GLY A 1 279 ? 1.361 23.748 24.848 1.00 42.41 279 GLY A C 1
ATOM 2004 O O . GLY A 1 279 ? 1.061 24.929 24.978 1.00 42.41 279 GLY A O 1
ATOM 2005 N N . SER A 1 280 ? 1.053 22.852 25.792 1.00 41.59 280 SER A N 1
ATOM 2006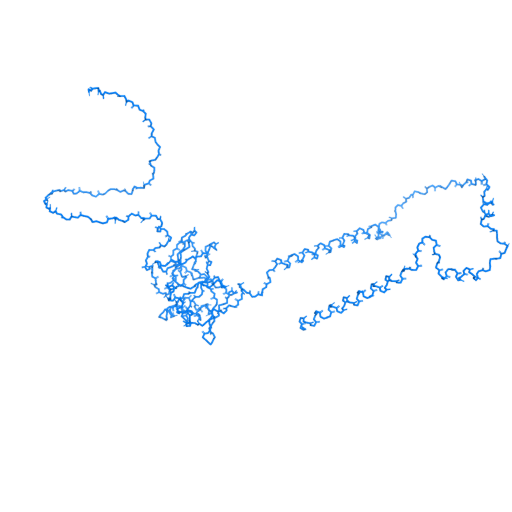 C CA . SER A 1 280 ? 0.262 23.227 26.979 1.00 41.59 280 SER A CA 1
ATOM 2007 C C . SER A 1 280 ? 0.714 22.527 28.261 1.00 41.59 280 SER A C 1
ATOM 2009 O O . SER A 1 280 ? -0.073 21.894 28.961 1.00 41.59 280 SER A O 1
ATOM 2011 N N . ARG A 1 281 ? 1.993 22.683 28.622 1.00 41.94 281 ARG A N 1
ATOM 2012 C CA . ARG A 1 281 ? 2.416 22.573 30.027 1.00 41.94 281 ARG A CA 1
ATOM 2013 C C . ARG A 1 281 ? 2.224 23.921 30.720 1.00 41.94 281 ARG A C 1
ATOM 2015 O O . ARG A 1 281 ? 3.176 24.661 30.912 1.00 41.94 281 ARG A O 1
ATOM 2022 N N . CYS A 1 282 ? 0.984 24.200 31.106 1.00 36.50 282 CYS A N 1
ATOM 2023 C CA . CYS A 1 282 ? 0.650 25.124 32.192 1.00 36.50 282 CYS A CA 1
ATOM 2024 C C . CYS A 1 282 ? -0.539 24.553 32.981 1.00 36.50 282 CYS A C 1
ATOM 2026 O O . CYS A 1 282 ? -1.573 25.193 33.125 1.00 36.50 282 CYS A O 1
ATOM 2028 N N . THR A 1 283 ? -0.412 23.323 33.481 1.00 44.66 283 THR A N 1
ATOM 2029 C CA . THR A 1 283 ? -1.249 22.846 34.590 1.00 44.66 283 THR A CA 1
ATOM 2030 C C . THR A 1 283 ? -0.455 22.993 35.876 1.00 44.66 283 THR A C 1
ATOM 2032 O O . THR A 1 283 ? 0.689 22.549 35.969 1.00 44.66 283 THR A O 1
ATOM 2035 N N . GLY A 1 284 ? -1.063 23.713 36.814 1.00 37.03 284 GLY A N 1
ATOM 2036 C CA . GLY A 1 284 ? -0.440 24.285 37.992 1.00 37.03 284 GLY A CA 1
ATOM 2037 C C . GLY A 1 284 ? 0.169 23.284 38.964 1.00 37.03 284 GLY A C 1
ATOM 2038 O O . GLY A 1 284 ? -0.311 22.169 39.164 1.00 37.03 284 GLY A O 1
ATOM 2039 N N . PHE A 1 285 ? 1.210 23.769 39.630 1.00 35.31 285 PHE A N 1
ATOM 2040 C CA . PHE A 1 285 ? 1.686 23.243 40.894 1.00 35.31 285 PHE A CA 1
ATOM 2041 C C . PHE A 1 285 ? 0.632 23.574 41.958 1.00 35.31 285 PHE A C 1
ATOM 2043 O O . PHE A 1 285 ? 0.358 24.741 42.239 1.00 35.31 285 PHE A O 1
ATOM 2050 N N . SER A 1 286 ? -0.022 22.544 42.486 1.00 45.59 286 SER A N 1
ATOM 2051 C CA . SER A 1 286 ? -1.051 22.682 43.509 1.00 45.59 286 SER A CA 1
ATOM 2052 C C . SER A 1 286 ? -0.433 22.819 44.904 1.00 45.59 286 SER A C 1
ATOM 2054 O O . SER A 1 286 ? 0.532 22.136 45.242 1.00 45.59 286 SER A O 1
ATOM 2056 N N . ASN A 1 287 ? -1.128 23.610 45.724 1.00 38.53 287 ASN A N 1
ATOM 2057 C CA . ASN A 1 287 ? -1.322 23.451 47.166 1.00 38.53 287 ASN A CA 1
ATOM 2058 C C . ASN A 1 287 ? -0.362 24.171 48.140 1.00 38.53 287 ASN A C 1
ATOM 2060 O O . ASN A 1 287 ? 0.712 23.678 48.482 1.00 38.53 287 ASN A O 1
ATOM 2064 N N . ARG A 1 288 ? -0.851 25.269 48.741 1.00 38.19 288 ARG A N 1
ATOM 2065 C CA . ARG A 1 288 ? -0.669 25.538 50.178 1.00 38.19 288 ARG A CA 1
ATOM 2066 C C . ARG A 1 288 ? -1.798 26.406 50.754 1.00 38.19 288 ARG A C 1
ATOM 2068 O O . ARG A 1 288 ? -1.918 27.580 50.439 1.00 38.19 288 ARG A O 1
ATOM 2075 N N . ILE A 1 289 ? -2.505 25.788 51.701 1.00 35.06 289 ILE A N 1
ATOM 2076 C CA . ILE A 1 289 ? -3.070 26.367 52.931 1.00 35.06 289 ILE A CA 1
ATOM 2077 C C . ILE A 1 289 ? -4.395 27.127 52.788 1.00 35.06 289 ILE A C 1
ATOM 2079 O O . ILE A 1 289 ? -4.470 28.314 52.494 1.00 35.06 289 ILE A O 1
ATOM 2083 N N . ALA A 1 290 ? -5.454 26.417 53.174 1.00 41.22 290 ALA A N 1
ATOM 2084 C CA . ALA A 1 290 ? -6.687 26.992 53.680 1.00 41.22 290 ALA A CA 1
ATOM 2085 C C . ALA A 1 290 ? -6.436 27.822 54.955 1.00 41.22 290 ALA A C 1
ATOM 2087 O O . ALA A 1 290 ? -5.830 27.310 55.898 1.00 41.22 290 ALA A O 1
ATOM 2088 N N . ARG A 1 291 ? -6.990 29.045 55.030 1.00 36.56 291 ARG A N 1
ATOM 2089 C CA . ARG A 1 291 ? -7.526 29.651 56.270 1.00 36.56 291 ARG A CA 1
ATOM 2090 C C . ARG A 1 291 ? -8.335 30.938 56.003 1.00 36.56 291 ARG A C 1
ATOM 2092 O O . ARG A 1 291 ? -7.792 31.946 55.589 1.00 36.56 291 ARG A O 1
ATOM 2099 N N . LYS A 1 292 ? -9.622 30.854 56.367 1.00 33.75 292 LYS A N 1
ATOM 2100 C CA . LYS A 1 292 ? -10.510 31.853 57.010 1.00 33.75 292 LYS A CA 1
ATOM 2101 C C . LYS A 1 292 ? -10.784 33.242 56.372 1.00 33.75 292 LYS A C 1
ATOM 2103 O O . LYS A 1 292 ? -9.996 34.158 56.516 1.00 33.75 292 LYS A O 1
ATOM 2108 N N . ARG A 1 293 ? -12.078 33.384 56.026 1.00 35.72 293 ARG A N 1
ATOM 2109 C CA . ARG A 1 293 ? -13.082 34.397 56.456 1.00 35.72 293 ARG A CA 1
ATOM 2110 C C . ARG A 1 293 ? -13.119 35.821 55.847 1.00 35.72 293 ARG A C 1
ATOM 2112 O O . ARG A 1 293 ? -12.112 36.498 55.734 1.00 35.72 293 ARG A O 1
ATOM 2119 N N . HIS A 1 294 ? -14.388 36.255 55.723 1.00 31.56 294 HIS A N 1
ATOM 2120 C CA . HIS A 1 294 ? -14.987 37.606 55.668 1.00 31.56 294 HIS A CA 1
ATOM 2121 C C . HIS A 1 294 ? -15.001 38.325 54.305 1.00 31.56 294 HIS A C 1
ATOM 2123 O O . HIS A 1 294 ? -13.966 38.557 53.705 1.00 31.56 294 HIS A O 1
ATOM 2129 N N . SER A 1 295 ? -16.214 38.470 53.731 1.00 32.31 295 SER A N 1
ATOM 2130 C CA . SER A 1 295 ? -16.979 39.736 53.541 1.00 32.31 295 SER A CA 1
ATOM 2131 C C . SER A 1 295 ? -16.459 40.528 52.336 1.00 32.31 295 SER A C 1
ATOM 2133 O O . SER A 1 295 ? -15.264 40.717 52.228 1.00 32.31 295 SER A O 1
ATOM 2135 N N . SER A 1 296 ? -17.206 41.080 51.389 1.00 33.09 296 SER A N 1
ATOM 2136 C CA . SER A 1 296 ? -18.618 41.404 51.175 1.00 33.09 296 SER A CA 1
ATOM 2137 C C . SER A 1 296 ? -18.632 42.221 49.861 1.00 33.09 296 SER A C 1
ATOM 2139 O O . SER A 1 296 ? -17.623 42.874 49.608 1.00 33.09 296 SER A O 1
ATOM 2141 N N . VAL A 1 297 ? -19.761 42.296 49.126 1.00 35.00 297 VAL A N 1
ATOM 2142 C CA . VAL A 1 297 ? -20.073 43.370 48.131 1.00 35.00 297 VAL A CA 1
ATOM 2143 C C . VAL A 1 297 ? -19.224 43.325 46.833 1.00 35.00 297 VAL A C 1
ATOM 2145 O O . VAL A 1 297 ? -18.038 43.066 46.871 1.00 35.00 297 VAL A O 1
ATOM 2148 N N . SER A 1 298 ? -19.662 43.629 45.610 1.00 33.59 298 SER A N 1
ATOM 2149 C CA . SER A 1 298 ? -20.929 43.686 44.866 1.00 33.59 298 SER A CA 1
ATOM 2150 C C . SER A 1 298 ? -20.551 43.970 43.389 1.00 33.59 298 SER A C 1
ATOM 2152 O O . SER A 1 298 ? -19.456 44.467 43.141 1.00 33.59 298 SER A O 1
ATOM 2154 N N . ARG A 1 299 ? -21.506 43.767 42.465 1.00 34.56 299 ARG A N 1
ATOM 2155 C CA . ARG A 1 299 ? -21.625 44.360 41.105 1.00 34.56 299 ARG A CA 1
ATOM 2156 C C . ARG A 1 299 ? -20.934 43.684 39.904 1.00 34.56 299 ARG A C 1
ATOM 2158 O O . ARG A 1 299 ? -19.762 43.872 39.618 1.00 34.56 299 ARG A O 1
ATOM 2165 N N . SER A 1 300 ? -21.775 42.949 39.167 1.00 33.97 300 SER A N 1
ATOM 2166 C CA . SER A 1 300 ? -22.160 43.142 37.750 1.00 33.97 300 SER A CA 1
ATOM 2167 C C . SER A 1 300 ? -21.154 43.737 36.746 1.00 33.97 300 SER A C 1
ATOM 2169 O O . SER A 1 300 ? -20.880 44.933 36.803 1.00 33.97 300 SER A O 1
ATOM 2171 N N . ALA A 1 301 ? -20.783 42.953 35.723 1.00 33.69 301 ALA A N 1
ATOM 2172 C CA . ALA A 1 301 ? -21.150 43.140 34.301 1.00 33.69 301 ALA A CA 1
ATOM 2173 C C . ALA A 1 301 ? -20.203 42.340 33.372 1.00 33.69 301 ALA A C 1
ATOM 2175 O O . ALA A 1 301 ? -18.986 42.365 33.537 1.00 33.69 301 ALA A O 1
ATOM 2176 N N . SER A 1 302 ? -20.778 41.615 32.408 1.00 31.94 302 SER A N 1
ATOM 2177 C CA . SER A 1 302 ? -20.097 40.780 31.398 1.00 31.94 302 SER A CA 1
ATOM 2178 C C . SER A 1 302 ? -19.490 41.612 30.234 1.00 31.94 302 SER A C 1
ATOM 2180 O O . SER A 1 302 ? -19.580 42.836 30.250 1.00 31.94 302 SER A O 1
ATOM 2182 N N . PRO A 1 303 ? -18.906 40.987 29.189 1.00 50.94 303 PRO A N 1
ATOM 2183 C CA . PRO A 1 303 ? -17.473 40.763 28.986 1.00 50.94 303 PRO A CA 1
ATOM 2184 C C . PRO A 1 303 ? -16.899 41.609 27.821 1.00 50.94 303 PRO A C 1
ATOM 2186 O O . PRO A 1 303 ? -17.650 42.237 27.076 1.00 50.94 303 PRO A O 1
ATOM 2189 N N . PRO A 1 304 ? -15.577 41.558 27.561 1.00 39.28 304 PRO A N 1
ATOM 2190 C CA . PRO A 1 304 ? -15.212 41.375 26.155 1.00 39.28 304 PRO A CA 1
ATOM 2191 C C . PRO A 1 304 ? -13.982 40.491 25.917 1.00 39.28 304 PRO A C 1
ATOM 2193 O O . PRO A 1 304 ? -12.965 40.585 26.598 1.00 39.28 304 PRO A O 1
ATOM 2196 N N . GLY A 1 305 ? -14.053 39.748 24.813 1.00 30.58 305 GLY A N 1
ATOM 2197 C CA . GLY A 1 305 ? -13.021 39.848 23.783 1.00 30.58 305 GLY A CA 1
ATOM 2198 C C . GLY A 1 305 ? -11.757 39.024 23.998 1.00 30.58 305 GLY A C 1
ATOM 2199 O O . GLY A 1 305 ? -10.818 39.435 24.675 1.00 30.58 305 GLY A O 1
ATOM 2200 N N . VAL A 1 306 ? -11.725 37.904 23.277 1.00 46.12 306 VAL A N 1
ATOM 2201 C CA . VAL A 1 306 ? -10.545 37.223 22.729 1.00 46.12 306 VAL A CA 1
ATOM 2202 C C . VAL A 1 306 ? -9.357 38.183 22.550 1.00 46.12 306 VAL A C 1
ATOM 2204 O O . VAL A 1 306 ? -9.404 39.083 21.712 1.00 46.12 306 VAL A O 1
ATOM 2207 N N . ARG A 1 307 ? -8.265 37.977 23.296 1.00 35.94 307 ARG A N 1
ATOM 2208 C CA . ARG A 1 307 ? -6.973 38.619 23.014 1.00 35.94 307 ARG A CA 1
ATOM 2209 C C . ARG A 1 307 ? -5.899 37.569 22.775 1.00 35.94 307 ARG A C 1
ATOM 2211 O O . ARG A 1 307 ? -5.394 36.933 23.693 1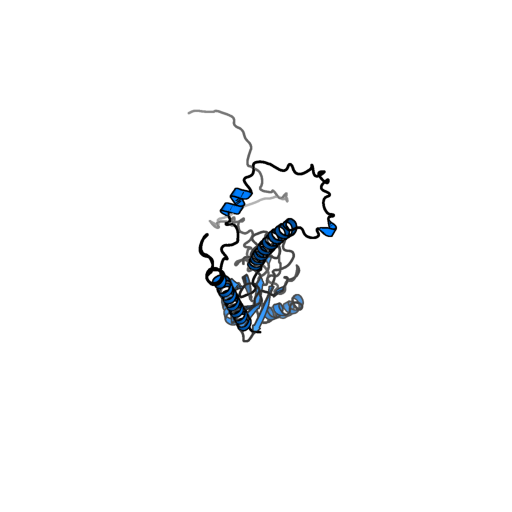.00 35.94 307 ARG A O 1
ATOM 2218 N N . ASN A 1 308 ? -5.587 37.431 21.488 1.00 34.25 308 ASN A N 1
ATOM 2219 C CA . ASN A 1 308 ? -4.417 36.765 20.943 1.00 34.25 308 ASN A CA 1
ATOM 2220 C C . ASN A 1 308 ? -3.147 37.276 21.628 1.00 34.25 308 ASN A C 1
ATOM 2222 O O . ASN A 1 308 ? -2.846 38.471 21.602 1.00 34.25 308 ASN A O 1
ATOM 2226 N N . CYS A 1 309 ? -2.380 36.350 22.193 1.00 36.16 309 CYS A N 1
ATOM 2227 C CA . CYS A 1 309 ? -1.050 36.604 22.720 1.00 36.16 309 CYS A CA 1
ATOM 2228 C C . CYS A 1 309 ? -0.052 36.595 21.552 1.00 36.16 309 CYS A C 1
ATOM 2230 O O . CYS A 1 309 ? 0.632 35.612 21.287 1.00 36.16 309 CYS A O 1
ATOM 2232 N N . SER A 1 310 ? -0.008 37.686 20.793 1.00 41.22 310 SER A N 1
ATOM 2233 C CA . SER A 1 310 ? 1.056 37.913 19.819 1.00 41.22 310 SER A CA 1
ATOM 2234 C C . SER A 1 310 ? 1.323 39.405 19.697 1.00 41.22 310 SER A C 1
ATOM 2236 O O . SER A 1 310 ? 0.405 40.156 19.379 1.00 41.22 310 SER A O 1
ATOM 2238 N N . ARG A 1 311 ? 2.598 39.778 19.860 1.00 39.38 311 ARG A N 1
ATOM 2239 C CA . ARG A 1 311 ? 3.208 41.116 19.716 1.00 39.38 311 ARG A CA 1
ATOM 2240 C C . ARG A 1 311 ? 3.340 41.935 20.999 1.00 39.38 311 ARG A C 1
ATOM 2242 O O . ARG A 1 311 ? 2.620 42.899 21.213 1.00 39.38 311 ARG A O 1
ATOM 2249 N N . GLN A 1 312 ? 4.409 41.660 21.744 1.00 38.25 312 GLN A N 1
ATOM 2250 C CA . GLN A 1 312 ? 5.171 42.744 22.372 1.00 38.25 312 GLN A CA 1
ATOM 2251 C C . GLN A 1 312 ? 6.648 42.357 22.521 1.00 38.25 312 GLN A C 1
ATOM 2253 O O . GLN A 1 312 ? 7.173 42.113 23.599 1.00 38.25 312 GLN A O 1
ATOM 2258 N N . ARG A 1 313 ? 7.341 42.287 21.383 1.00 41.59 313 ARG A N 1
ATOM 2259 C CA . ARG A 1 313 ? 8.774 42.579 21.319 1.00 41.59 313 ARG A CA 1
ATOM 2260 C C . ARG A 1 313 ? 8.937 43.709 20.312 1.00 41.59 313 ARG A C 1
ATOM 2262 O O . ARG A 1 313 ? 8.376 43.620 19.227 1.00 41.59 313 ARG A O 1
ATOM 2269 N N . GLN A 1 314 ? 9.736 44.702 20.702 1.00 38.16 314 GLN A N 1
ATOM 2270 C CA . GLN A 1 314 ? 10.186 45.885 19.951 1.00 38.16 314 GLN A CA 1
ATOM 2271 C C . GLN A 1 314 ? 9.333 47.159 20.092 1.00 38.16 314 GLN A C 1
ATOM 2273 O O . GLN A 1 314 ? 8.341 47.348 19.396 1.00 38.16 314 GLN A O 1
ATOM 2278 N N . ARG A 1 315 ? 9.802 48.043 20.986 1.00 37.22 315 ARG A N 1
ATOM 2279 C CA . ARG A 1 315 ? 9.957 49.519 20.900 1.00 37.22 315 ARG A CA 1
ATOM 2280 C C . ARG A 1 315 ? 10.320 49.976 22.330 1.00 37.22 315 ARG A C 1
ATOM 2282 O O . ARG A 1 315 ? 9.588 49.600 23.232 1.00 37.22 315 ARG A O 1
ATOM 2289 N N . ALA A 1 316 ? 11.428 50.623 22.702 1.00 35.81 316 ALA A N 1
ATOM 2290 C CA . ALA A 1 316 ? 12.386 51.584 22.123 1.00 35.81 316 ALA A CA 1
ATOM 2291 C C . ALA A 1 316 ? 12.430 52.819 23.063 1.00 35.81 316 ALA A C 1
ATOM 2293 O O . ALA A 1 316 ? 11.370 53.278 23.473 1.00 35.81 316 ALA A O 1
ATOM 2294 N N . GLY A 1 317 ? 13.633 53.356 23.333 1.00 31.64 317 GLY A N 1
ATOM 2295 C CA . GLY A 1 317 ? 13.897 54.672 23.961 1.00 31.64 317 GLY A CA 1
ATOM 2296 C C . GLY A 1 317 ? 13.926 54.638 25.495 1.00 31.64 317 GLY A C 1
ATOM 2297 O O . GLY A 1 317 ? 12.914 54.336 26.104 1.00 31.64 317 GLY A O 1
ATOM 2298 N N . THR A 1 318 ? 15.045 54.796 26.212 1.00 36.53 318 THR A N 1
ATOM 2299 C CA . THR A 1 318 ? 16.029 55.903 26.260 1.00 36.53 318 THR A CA 1
ATOM 2300 C C . THR A 1 318 ? 15.396 57.242 26.657 1.00 36.53 318 THR A C 1
ATOM 2302 O O . THR A 1 318 ? 14.840 57.912 25.794 1.00 36.53 318 THR A O 1
ATOM 2305 N N . THR A 1 319 ? 15.505 57.638 27.938 1.00 37.47 319 THR A N 1
ATOM 2306 C CA . THR A 1 319 ? 16.001 58.944 28.465 1.00 37.47 319 THR A CA 1
ATOM 2307 C C . THR A 1 319 ? 15.497 59.269 29.891 1.00 37.47 319 THR A C 1
ATOM 2309 O O . THR A 1 319 ? 14.444 58.800 30.302 1.00 37.47 319 THR A O 1
ATOM 2312 N N . ALA A 1 320 ? 16.281 60.126 30.573 1.00 38.34 320 ALA A N 1
ATOM 2313 C CA . ALA A 1 320 ? 16.107 60.825 31.867 1.00 38.34 320 ALA A CA 1
ATOM 2314 C C . ALA A 1 320 ? 16.543 60.040 33.130 1.00 38.34 320 ALA A C 1
ATOM 2316 O O . ALA A 1 320 ? 15.948 59.028 33.467 1.00 38.34 320 ALA A O 1
ATOM 2317 N N . ARG A 1 321 ? 17.710 60.297 33.753 1.00 39.16 321 ARG A N 1
ATOM 2318 C CA . ARG A 1 321 ? 18.252 61.460 34.519 1.00 39.16 321 ARG A CA 1
ATOM 2319 C C . ARG A 1 321 ? 17.629 61.707 35.913 1.00 39.16 321 ARG A C 1
ATOM 2321 O O . ARG A 1 321 ? 16.516 62.197 35.998 1.00 39.16 321 ARG A O 1
ATOM 2328 N N . VAL A 1 322 ? 18.507 61.527 36.915 1.00 39.44 322 VAL A N 1
ATOM 2329 C CA . VAL A 1 322 ? 18.855 62.393 38.077 1.00 39.44 322 VAL A CA 1
ATOM 2330 C C . VAL A 1 322 ? 17.864 62.575 39.238 1.00 39.44 322 VAL A C 1
ATOM 2332 O O . VAL A 1 322 ? 16.795 63.139 39.049 1.00 39.44 322 VAL A O 1
ATOM 2335 N N . ALA A 1 323 ? 18.362 62.225 40.440 1.00 36.94 323 ALA A N 1
ATOM 2336 C CA . ALA A 1 323 ? 18.224 62.835 41.787 1.00 36.94 323 ALA A CA 1
ATOM 2337 C C . ALA A 1 323 ? 18.234 61.689 42.831 1.00 36.94 323 ALA A C 1
ATOM 2339 O O . ALA A 1 323 ? 17.586 60.680 42.590 1.00 36.94 323 ALA A O 1
ATOM 2340 N N . THR A 1 324 ? 18.935 61.685 43.967 1.00 38.31 324 THR A N 1
ATOM 2341 C CA . THR A 1 324 ? 19.740 62.666 44.719 1.00 38.31 324 THR A CA 1
ATOM 2342 C C . THR A 1 324 ? 20.558 61.890 45.766 1.00 38.31 324 THR A C 1
ATOM 2344 O O . THR A 1 324 ? 20.209 60.764 46.113 1.00 38.31 324 THR A O 1
ATOM 2347 N N . ALA A 1 325 ? 21.641 62.509 46.231 1.00 40.19 325 ALA A N 1
ATOM 2348 C CA . ALA A 1 325 ? 22.494 62.079 47.334 1.00 40.19 325 ALA A CA 1
ATOM 2349 C C . ALA A 1 325 ? 21.794 62.169 48.703 1.00 40.19 325 ALA A C 1
ATOM 2351 O O . ALA A 1 325 ? 21.010 63.094 48.904 1.00 40.19 325 ALA A O 1
ATOM 2352 N N . GLU A 1 326 ? 22.109 61.238 49.606 1.00 38.75 326 GLU A N 1
ATOM 2353 C CA . GLU A 1 326 ? 22.824 61.423 50.889 1.00 38.75 326 GLU A CA 1
ATOM 2354 C C . GLU A 1 326 ? 23.329 60.057 51.381 1.00 38.75 326 GLU A C 1
ATOM 2356 O O . GLU A 1 326 ? 22.642 59.043 51.106 1.00 38.75 326 GLU A O 1
#

pLDDT: mean 78.73, std 20.52, range [30.58, 98.19]

Sequence (326 aa):
MSTAAIIAIVAIAAVVLGAIVVVTTARQTDVRGAGALSRETRKRDRKATVGTTTATGREVEAAASTTTLVKAAPAEVAPFVAPDAEAIGVSRRMFFNRAAVGMMSASLGAFGAAVLAFLWKGAEGGFGSKINAGKVTDILTNIRSNNGFLYLAEARAWVTEYPSSAVAKAKAAYGSQGPVLAGMEAGVVALYQKCPHLGCRVPECKSSQWFECQCHGSQYNRVGEKKGGPAPRGMDRFAVSVVNGVLTIDTGAVFAGPPIGVNTTGQEAEGPHCVGAAGSRCTGFSNRIARKRHSSVSRSASPPGVRNCSRQRQRAGTTARVATAE

Foldseek 3Di:
DDPVVVVVVVVVVVVVVVVVVCVVVVVVPQDDDDPDDGPVRVVVVVVDDDDPPDQDPVSVVVVVPPPPDPPPDPDDPDPDDDPDPVVCPQPPVNVVVCVVVVVVCVVVVVVVVVVVVVVPDDDDAAQQFKDWPFFLVVVQVVCVVVLFWDQDPRLQWIKGFADCVLLVVCCVQCVVPVLQSQQNNSGMWTFHLFAQAHGAGWDADNFQCWTFGQPFTFIAHSRQATDDTDRQTGTKTFGWDADPRIIMTRSSHIHDHTGHPRDSPVDGGNHDDPHPPVPDPPDDDDDDDDDDDDDDDDDDDDDDDDDDPDDDDDDDDDDDDDDDDD

Secondary structure (DSSP, 8-state):
--HHHHHHHHHHHHHHHHHHHHHHHHTTTT--STT---HHHHHHHTT----TTS--HHHHHHHHT-S--------------PPPHHHH-S-HHHHHHHHHHHHHHHHHHHHHHHHHHHHS----SSBTBEEEEEEHHHHHHHHHHTTT-EEETTTTEEEEEPPGGGHHHHHHHHTT-HHHHHHHHTTEEEEESB-TTT--B--EETTTTEEEETTTTEEE-TT--EEESS-SSPPPEEEEEEETTEEEEEEEEEEPPPPTT--SS-PPPSS--SSSGGG-----------------------------------------------